Protein AF-A0A963LVW3-F1 (afdb_monomer)

Sequence (269 aa):
APSLQLIPFRDTPTRRESLTSYYQRLGEIDDQVGYPWATQVFAGFTLREIKRHLDDMLASGEPVPAWQYVGDDVVELAIDVPRMQRGTQELFRALTAHGIEVYIVSAASEEIVRMLVSDPQYGYHVKPQNVIGVTVLLRDRAAGTVTTARKLIAEHRYDPALLLDDELTTALWAPLTWYEGKQAAIHTYIHPWKKPILVAGDTPLSDGPMFLRGPDPDRGGLRLFIARKDSYRDHIQALQDEHAGHQSALAHPVTANRNWIIVTPDEIR

Radius of gyration: 19.7 Å; Cα contacts (8 Å, |Δi|>4): 428; chains: 1; bounding box: 51×49×48 Å

pLDDT: mean 96.63, std 3.91, range [53.5, 98.94]

Secondary structure (DSSP, 8-state):
-GGG-SS----BTTBPPPHHHHHHHHHHH-HHHHHHHHHHTTTT-BHHHHHHHHHHHHHH-PPEEEEEEETTEEEEEEEPPP---HHHHHHHHHHHHTTPPP-EEEEEEHHHHHHHHTSGGGS----GGGEEEEEEEEE-TTT--EE-HHHHHHTT---GGGGTTPEEEEEEESS-SSTHHHHHHIIIII-SSPPPSEEEES-HHHHHHHHHHSS-GGGT-EEEEE-SSHHHHHHHHHHHHHHHHHHHHTT----TTSSEEEE-GGGG-

Solvent-accessible surface area (backbone atoms only — not comparable to full-atom values): 14783 Å² total; per-residue (Å²): 113,79,88,76,59,86,64,86,76,78,56,53,102,90,44,74,62,42,73,65,22,52,44,52,59,33,37,73,75,34,59,88,53,20,47,60,45,74,41,33,72,53,38,79,38,27,46,49,58,50,48,50,54,52,51,54,46,56,69,64,62,56,56,46,79,47,47,31,68,59,90,90,45,80,44,77,47,67,47,75,49,86,74,84,42,50,43,57,29,51,48,46,50,53,38,47,76,70,73,39,86,69,71,44,77,32,58,48,32,21,64,65,52,28,63,46,39,38,31,67,91,66,57,42,62,37,54,62,86,38,40,43,24,32,38,41,37,28,30,38,79,88,79,69,45,74,49,41,69,72,56,28,51,78,67,77,65,64,54,76,79,80,46,32,77,21,22,35,35,72,50,76,43,85,56,53,20,41,23,63,22,32,39,47,38,43,37,75,75,73,34,80,81,66,59,46,60,62,38,74,44,57,47,46,71,46,37,36,43,30,55,64,66,37,32,44,52,94,78,68,13,32,31,40,38,40,36,83,41,68,72,45,45,52,47,41,48,50,52,18,53,53,47,25,49,52,23,52,77,69,73,42,84,71,49,48,75,49,54,71,45,80,44,41,64,78,82,31,80

Foldseek 3Di:
DVVLCPDDWPDDPVDGADPVQVLVVLVVVPCVRNLLSLAQVQFPDFLQRLLVVLVVLVVVQFFCWDWHDDPNDIDIDTHGRDDQFQLQLVVLVVCVVVVHADAAQESHEQSNVLSQQCDVVSRNNHPSLRRHYWWAWWADPVVRDTDTQPRCVVVVNDDPVVRRGTGGHSHTDDDNRWALRVVVCCCVRPHVPDARLEDEDEACRRRVNCLQPRHDVVVNRAYEYAHQDVVSVVSNVVSLVVVLVVCVVVVHPRPSNPRYDYHYSVVRD

Structure (mmCIF, N/CA/C/O backbone):
data_AF-A0A963LVW3-F1
#
_entry.id   AF-A0A963LVW3-F1
#
loop_
_atom_site.group_PDB
_atom_site.id
_atom_site.type_symbol
_atom_site.label_atom_id
_atom_site.label_alt_id
_atom_site.label_comp_id
_atom_site.label_asym_id
_atom_site.label_entity_id
_atom_site.label_seq_id
_atom_site.pdbx_PDB_ins_code
_atom_site.Cartn_x
_atom_site.Cartn_y
_atom_site.Cartn_z
_atom_site.occupancy
_atom_site.B_iso_or_equiv
_atom_site.auth_seq_id
_atom_site.auth_comp_id
_atom_site.auth_asym_id
_atom_site.auth_atom_id
_atom_site.pdbx_PDB_model_num
ATOM 1 N N . ALA A 1 1 ? -6.149 2.422 22.491 1.00 53.50 1 ALA A N 1
ATOM 2 C CA . ALA A 1 1 ? -4.970 2.012 23.287 1.00 53.50 1 ALA A CA 1
ATOM 3 C C . ALA A 1 1 ? -3.945 3.147 23.287 1.00 53.50 1 ALA A C 1
ATOM 5 O O . ALA A 1 1 ? -3.888 3.847 22.280 1.00 53.50 1 ALA A O 1
ATOM 6 N N . PRO A 1 2 ? -3.143 3.338 24.353 1.00 64.94 2 PRO A N 1
ATOM 7 C CA . PRO A 1 2 ? -2.137 4.408 24.432 1.00 64.94 2 PRO A CA 1
ATOM 8 C C . PRO A 1 2 ? -1.162 4.437 23.242 1.00 64.94 2 PRO A C 1
ATOM 10 O O . PRO A 1 2 ? -0.671 5.495 22.881 1.00 64.94 2 PRO A O 1
ATOM 13 N N . SER A 1 3 ? -0.934 3.289 22.592 1.00 80.88 3 SER A N 1
ATOM 14 C CA . SER A 1 3 ? -0.032 3.142 21.445 1.00 80.88 3 SER A CA 1
ATOM 15 C C . SER A 1 3 ? -0.472 3.855 20.161 1.00 80.88 3 SER A C 1
ATOM 17 O O . SER A 1 3 ? 0.369 4.069 19.297 1.00 80.88 3 SER A O 1
ATOM 19 N N . LEU A 1 4 ? -1.752 4.219 20.014 1.00 90.50 4 LEU A N 1
ATOM 20 C CA . LEU A 1 4 ? -2.256 4.928 18.826 1.00 90.50 4 LEU A CA 1
ATOM 21 C C . LEU A 1 4 ? -2.258 6.453 18.986 1.00 90.50 4 LEU A C 1
ATOM 23 O O . LEU A 1 4 ? -2.451 7.163 18.002 1.00 90.50 4 LEU A O 1
ATOM 27 N N . GLN A 1 5 ? -2.052 6.962 20.202 1.00 94.88 5 GLN A N 1
ATOM 28 C CA . GLN A 1 5 ? -1.983 8.394 20.471 1.00 94.88 5 GLN A CA 1
ATOM 29 C C . GLN A 1 5 ? -0.515 8.848 20.436 1.00 94.88 5 GLN A C 1
ATOM 31 O O . GLN A 1 5 ? 0.149 8.908 21.468 1.00 94.88 5 GLN A O 1
ATOM 36 N N . LEU A 1 6 ? -0.003 9.139 19.239 1.00 95.31 6 LEU A N 1
ATOM 37 C CA . LEU A 1 6 ? 1.386 9.572 19.019 1.00 95.31 6 LEU A CA 1
ATOM 38 C C . LEU A 1 6 ? 1.613 11.051 19.378 1.00 95.31 6 LEU A C 1
ATOM 40 O O . LEU A 1 6 ? 2.675 11.424 19.866 1.00 95.31 6 LEU A O 1
ATOM 44 N N . ILE A 1 7 ? 0.592 11.881 19.168 1.00 96.31 7 ILE A N 1
ATOM 45 C CA . ILE A 1 7 ? 0.518 13.293 19.568 1.00 96.31 7 ILE A CA 1
ATOM 46 C C . ILE A 1 7 ? -0.801 13.572 20.315 1.00 96.31 7 ILE A C 1
ATOM 48 O O . ILE A 1 7 ? -1.749 12.788 20.199 1.00 96.31 7 ILE A O 1
ATOM 52 N N . PRO A 1 8 ? -0.923 14.670 21.082 1.00 96.12 8 PRO A N 1
ATOM 53 C CA . PRO A 1 8 ? -2.197 15.042 21.692 1.00 96.12 8 PRO A CA 1
ATOM 54 C C . PRO A 1 8 ? -3.303 15.248 20.646 1.00 96.12 8 PRO A C 1
ATOM 56 O O . PRO A 1 8 ? -3.071 15.870 19.605 1.00 96.12 8 PRO A O 1
ATOM 59 N N . PHE A 1 9 ? -4.507 14.753 20.940 1.00 96.31 9 PHE A N 1
ATOM 60 C CA . PHE A 1 9 ? -5.702 15.110 20.176 1.00 96.31 9 PHE A CA 1
ATOM 61 C C . PHE A 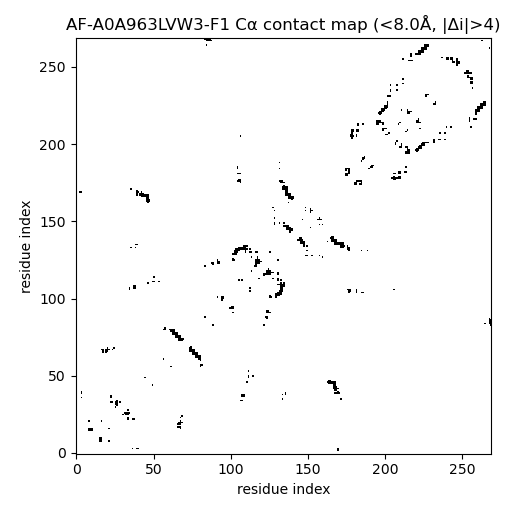1 9 ? -6.023 16.593 20.378 1.00 96.31 9 PHE A C 1
ATOM 63 O O . PHE A 1 9 ? -5.890 17.121 21.486 1.00 96.31 9 PHE A O 1
ATOM 70 N N . ARG A 1 10 ? -6.487 17.259 19.322 1.00 95.88 10 ARG A N 1
ATOM 71 C CA . ARG A 1 10 ? -7.030 18.625 19.365 1.00 95.88 10 ARG A CA 1
ATOM 72 C C . ARG A 1 10 ? -8.497 18.624 19.797 1.00 95.88 10 ARG A C 1
ATOM 74 O O . ARG A 1 10 ? -9.362 19.189 19.136 1.00 95.88 10 ARG A O 1
ATOM 81 N N . ASP A 1 11 ? -8.777 17.966 20.913 1.00 95.62 11 ASP A N 1
ATOM 82 C CA . ASP A 1 11 ? -10.111 17.967 21.501 1.00 95.62 11 ASP A CA 1
ATOM 83 C C . ASP A 1 11 ? -10.446 19.343 22.093 1.00 95.62 11 ASP A C 1
ATOM 85 O O . ASP A 1 11 ? -9.607 20.008 22.701 1.00 95.62 11 ASP A O 1
ATOM 89 N N . THR A 1 12 ? -11.708 19.742 21.978 1.00 92.88 12 THR A N 1
ATOM 90 C CA . THR A 1 12 ? -12.289 20.907 22.652 1.00 92.88 12 THR A CA 1
ATOM 91 C C . THR A 1 12 ? -13.416 20.453 23.589 1.00 92.88 12 THR A C 1
ATOM 93 O O . THR A 1 12 ? -13.886 19.316 23.486 1.00 92.88 12 THR A O 1
ATOM 96 N N . PRO A 1 13 ? -13.928 21.320 24.487 1.00 95.25 13 PRO A N 1
ATOM 97 C CA . PRO A 1 13 ? -15.065 20.968 25.342 1.00 95.25 13 PRO A CA 1
ATOM 98 C C . PRO A 1 13 ? -16.324 20.533 24.576 1.00 95.25 13 PRO A C 1
ATOM 100 O O . PRO A 1 13 ? -17.174 19.848 25.138 1.00 95.25 13 PRO A O 1
ATOM 103 N N . THR A 1 14 ? -16.459 20.931 23.307 1.00 93.25 14 THR A N 1
ATOM 104 C CA . THR A 1 14 ? -17.641 20.667 22.475 1.00 93.25 14 THR A CA 1
ATOM 105 C C . THR A 1 14 ? -17.375 19.704 21.320 1.00 93.25 14 THR A C 1
ATOM 107 O O . THR A 1 14 ? -18.313 19.349 20.606 1.00 93.25 14 THR A O 1
ATOM 110 N N . ARG A 1 15 ? -16.124 19.270 21.105 1.00 91.75 15 ARG A N 1
ATOM 111 C CA . ARG A 1 15 ? -15.758 18.431 19.960 1.00 91.75 15 ARG A CA 1
ATOM 112 C C . ARG A 1 15 ? -14.556 17.546 20.255 1.00 91.75 15 ARG A C 1
ATOM 114 O O . ARG A 1 15 ? -13.539 18.014 20.748 1.00 91.75 15 ARG A O 1
ATOM 121 N N . ARG A 1 16 ? -14.656 16.276 19.874 1.00 95.25 16 ARG A N 1
ATOM 122 C CA . ARG A 1 16 ? -13.532 15.332 19.879 1.00 95.25 16 ARG A CA 1
ATOM 123 C C . ARG A 1 16 ? -12.940 15.265 18.483 1.00 95.25 16 ARG A C 1
ATOM 125 O O . ARG A 1 16 ? -13.712 15.183 17.533 1.00 95.25 16 ARG A O 1
ATOM 132 N N . GLU A 1 17 ? -11.622 15.324 18.359 1.00 96.12 17 GLU A N 1
ATOM 133 C CA . GLU A 1 17 ? -10.935 15.246 17.074 1.00 96.12 17 GLU A CA 1
ATOM 134 C C . GLU A 1 17 ? -11.271 13.938 16.341 1.00 96.12 17 GLU A C 1
ATOM 136 O O . GLU A 1 17 ? -11.274 12.858 16.934 1.00 96.12 17 GLU A O 1
ATOM 141 N N . SER A 1 18 ? -11.577 14.029 15.041 1.00 94.62 18 SER A N 1
ATOM 142 C CA . SER A 1 18 ? -11.827 12.841 14.222 1.00 94.62 18 SER A CA 1
ATOM 143 C C . SER A 1 18 ? -10.523 12.077 13.964 1.00 94.62 18 SER A C 1
ATOM 145 O O . SER A 1 18 ? -9.448 12.662 13.835 1.00 94.62 18 SER A O 1
ATOM 147 N N . LEU A 1 19 ? -10.609 10.754 13.813 1.00 95.75 19 LEU A N 1
ATOM 148 C CA . LEU A 1 19 ? -9.444 9.937 13.457 1.00 95.75 19 LEU A CA 1
ATOM 149 C C . LEU A 1 19 ? -8.892 10.283 12.063 1.00 95.75 19 LEU A C 1
ATOM 151 O O . LEU A 1 19 ? -7.690 10.175 11.843 1.00 95.75 19 LEU A O 1
ATOM 155 N N . THR A 1 20 ? -9.741 10.765 11.152 1.00 95.38 20 THR A N 1
ATOM 156 C CA . THR A 1 20 ? -9.320 11.316 9.858 1.00 95.38 20 THR A CA 1
ATOM 157 C C . THR A 1 20 ? -8.475 12.576 10.037 1.00 95.38 20 THR A C 1
ATOM 159 O O . THR A 1 20 ? -7.391 12.653 9.473 1.00 95.38 20 THR A O 1
ATOM 162 N N . SER A 1 21 ? -8.933 13.535 10.849 1.00 96.75 21 SER A N 1
ATOM 163 C CA . SER A 1 21 ? -8.171 14.745 11.193 1.00 96.75 21 SER A CA 1
ATOM 164 C C . SER A 1 21 ? -6.824 14.391 11.810 1.00 96.75 21 SER A C 1
ATOM 166 O O . SER A 1 21 ? -5.783 14.922 11.425 1.00 96.75 21 SER A O 1
ATOM 168 N N . TYR A 1 22 ? -6.850 13.446 12.749 1.00 97.44 22 TYR A N 1
ATOM 169 C CA . TYR A 1 22 ? -5.660 13.001 13.445 1.00 97.44 22 TYR A CA 1
ATOM 170 C C . TYR A 1 22 ? -4.642 12.378 12.484 1.00 97.44 22 TYR A C 1
ATOM 172 O O . TYR A 1 22 ? -3.477 12.762 12.509 1.00 97.44 22 TYR A O 1
ATOM 180 N N . TYR A 1 23 ? -5.081 11.492 11.581 1.00 96.62 23 TYR A N 1
ATOM 181 C CA . TYR A 1 23 ? -4.237 10.922 10.524 1.00 96.62 23 TYR A CA 1
ATOM 182 C C . TYR A 1 23 ? -3.570 11.999 9.660 1.00 96.62 23 TYR A C 1
ATOM 184 O O . TYR A 1 23 ? -2.375 11.911 9.391 1.00 96.62 23 TYR A O 1
ATOM 192 N N . GLN A 1 24 ? -4.315 13.033 9.267 1.00 96.00 24 GLN A N 1
ATOM 193 C CA . GLN A 1 24 ? -3.791 14.105 8.415 1.00 96.00 24 GLN A CA 1
ATOM 194 C C . GLN A 1 24 ? -2.705 14.905 9.141 1.00 96.00 24 GLN A C 1
ATOM 196 O O . GLN A 1 24 ? -1.619 15.095 8.603 1.00 96.00 24 GLN A O 1
ATOM 201 N N . ARG A 1 25 ? -2.925 15.237 10.419 1.00 96.81 25 ARG A N 1
ATOM 202 C CA . ARG A 1 25 ? -1.912 15.860 11.290 1.00 96.81 25 ARG A CA 1
ATOM 203 C C . ARG A 1 25 ? -0.679 14.987 11.520 1.00 96.81 25 ARG A C 1
ATOM 205 O O . ARG A 1 25 ? 0.412 15.516 11.695 1.00 96.81 25 ARG A O 1
ATOM 212 N N . LEU A 1 26 ? -0.825 13.662 11.541 1.00 97.25 26 LEU A N 1
ATOM 213 C CA . LEU A 1 26 ? 0.331 12.762 11.572 1.00 97.25 26 LEU A CA 1
ATOM 214 C C . LEU A 1 26 ? 1.101 12.794 10.245 1.00 97.25 26 LEU A C 1
ATOM 216 O O . LEU A 1 26 ? 2.328 12.799 10.271 1.00 97.25 26 LEU A O 1
ATOM 220 N N . GLY A 1 27 ? 0.402 12.862 9.109 1.00 95.38 27 GLY A N 1
ATOM 221 C CA . GLY A 1 27 ? 1.014 13.021 7.785 1.00 95.38 27 GLY A CA 1
ATOM 222 C C . GLY A 1 27 ? 1.743 14.357 7.601 1.00 95.38 27 GLY A C 1
ATOM 223 O O . GLY A 1 27 ? 2.768 14.402 6.930 1.00 95.38 27 GLY A O 1
ATOM 224 N N . GLU A 1 28 ? 1.279 15.429 8.252 1.00 95.12 28 GLU A N 1
ATOM 225 C CA . GLU A 1 28 ? 1.987 16.721 8.304 1.00 95.12 28 GLU A CA 1
ATOM 226 C C . GLU A 1 28 ? 3.330 16.640 9.046 1.00 95.12 28 GLU A C 1
ATOM 228 O O . GLU A 1 28 ? 4.218 17.451 8.784 1.00 95.12 28 GLU A O 1
ATOM 233 N N . ILE A 1 29 ? 3.488 15.686 9.974 1.00 96.62 29 ILE A N 1
ATOM 234 C CA . ILE A 1 29 ? 4.773 15.428 10.636 1.00 96.62 29 ILE A CA 1
ATOM 235 C C . ILE A 1 29 ? 5.705 14.721 9.656 1.00 96.62 29 ILE A C 1
ATOM 237 O O . ILE A 1 29 ? 6.803 15.212 9.403 1.00 96.62 29 ILE A O 1
ATOM 241 N N . ASP A 1 30 ? 5.274 13.562 9.154 1.00 96.56 30 ASP A N 1
ATOM 242 C CA . ASP A 1 30 ? 5.957 12.790 8.116 1.00 96.56 30 ASP A CA 1
ATOM 243 C C . ASP A 1 30 ? 5.044 11.642 7.634 1.00 96.56 30 ASP A C 1
ATOM 245 O O . ASP A 1 30 ? 4.331 11.019 8.433 1.00 96.56 30 ASP A O 1
ATOM 249 N N . ASP A 1 31 ? 5.125 11.273 6.354 1.00 95.06 31 ASP A N 1
ATOM 250 C CA . ASP A 1 31 ? 4.486 10.065 5.812 1.00 95.06 31 ASP A CA 1
ATOM 251 C C . ASP A 1 31 ? 4.886 8.803 6.600 1.00 95.06 31 ASP A C 1
ATOM 253 O O . ASP A 1 31 ? 4.057 7.916 6.814 1.00 95.06 31 ASP A O 1
ATOM 257 N N . GLN A 1 32 ? 6.130 8.733 7.095 1.00 95.69 32 GLN A N 1
ATOM 258 C CA . GLN A 1 32 ? 6.627 7.631 7.928 1.00 95.69 32 GLN A CA 1
ATOM 259 C C . GLN A 1 32 ? 5.892 7.510 9.274 1.00 95.69 32 GLN A C 1
ATOM 261 O O . GLN A 1 32 ? 5.969 6.461 9.915 1.00 95.69 32 GLN A O 1
ATOM 266 N N . VAL A 1 33 ? 5.174 8.552 9.708 1.00 96.00 33 VAL A N 1
ATOM 267 C CA . VAL A 1 33 ? 4.296 8.526 10.888 1.00 96.00 33 VAL A CA 1
ATOM 268 C C . VAL A 1 33 ? 2.859 8.192 10.478 1.00 96.00 33 VAL A C 1
ATOM 270 O O . VAL A 1 33 ? 2.225 7.335 11.098 1.00 96.00 33 VAL A O 1
ATOM 273 N N . GLY A 1 34 ? 2.344 8.829 9.421 1.00 96.44 34 GLY A N 1
ATOM 274 C CA . GLY A 1 34 ? 0.961 8.650 8.966 1.00 96.44 34 GLY A CA 1
ATOM 275 C C . GLY A 1 34 ? 0.665 7.264 8.378 1.00 96.44 34 GLY A C 1
ATOM 276 O O . GLY A 1 34 ? -0.338 6.639 8.731 1.00 96.44 34 GLY A O 1
ATOM 277 N N . TYR A 1 35 ? 1.539 6.748 7.511 1.00 95.69 35 TYR A N 1
ATOM 278 C CA . TYR A 1 35 ? 1.336 5.489 6.781 1.00 95.69 35 TYR A CA 1
ATOM 279 C C . TYR A 1 35 ? 1.169 4.261 7.692 1.00 95.69 35 TYR A C 1
ATOM 281 O O . TYR A 1 35 ? 0.191 3.526 7.512 1.00 95.69 35 TYR A O 1
ATOM 289 N N . PRO A 1 36 ? 2.044 4.008 8.691 1.00 95.69 36 PRO A N 1
ATOM 290 C CA . PRO A 1 36 ? 1.812 2.905 9.623 1.00 95.69 36 PRO A CA 1
ATOM 291 C C . PRO A 1 36 ? 0.511 3.095 10.404 1.00 95.69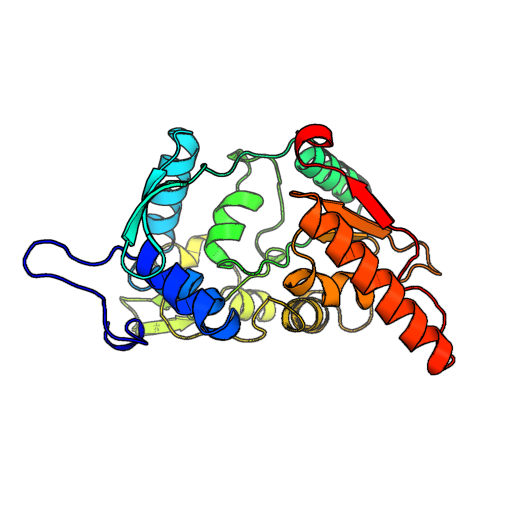 36 PRO A C 1
ATOM 293 O O . PRO A 1 36 ? -0.260 2.142 10.560 1.00 95.69 36 PRO A O 1
ATOM 296 N N . TRP A 1 37 ? 0.232 4.327 10.841 1.00 97.69 37 TRP A N 1
ATOM 297 C CA . TRP A 1 37 ? -0.943 4.633 11.648 1.00 97.69 37 TRP A CA 1
ATOM 298 C C . TRP A 1 37 ? -2.250 4.326 10.908 1.00 97.69 37 TRP A C 1
ATOM 300 O O . TRP A 1 37 ? -3.164 3.750 11.498 1.00 97.69 37 TRP A O 1
ATOM 310 N N . ALA A 1 38 ? -2.310 4.595 9.598 1.00 96.19 38 ALA A N 1
ATOM 311 C CA . ALA A 1 38 ? -3.464 4.288 8.748 1.00 96.19 38 ALA A CA 1
ATOM 312 C C . ALA A 1 38 ? -3.835 2.792 8.714 1.00 96.19 38 ALA A C 1
ATOM 314 O O . ALA A 1 38 ? -4.978 2.451 8.423 1.00 96.19 38 ALA A O 1
ATOM 315 N N . THR A 1 39 ? -2.897 1.893 9.029 1.00 96.56 39 THR A N 1
ATOM 316 C CA . THR A 1 39 ? -3.185 0.460 9.214 1.00 96.56 39 THR A CA 1
ATOM 317 C C . THR A 1 39 ? -3.443 0.119 10.680 1.00 96.56 39 THR A C 1
ATOM 319 O O . THR A 1 39 ? -4.361 -0.638 10.992 1.00 96.56 39 THR A O 1
ATOM 322 N N . GLN A 1 40 ? -2.656 0.683 11.596 1.00 97.69 40 GLN A N 1
ATOM 323 C CA . GLN A 1 40 ? -2.754 0.390 13.028 1.00 97.69 40 GLN A CA 1
ATOM 324 C C . GLN A 1 40 ? -4.062 0.894 13.656 1.00 97.69 40 GLN A C 1
ATOM 326 O O . GLN A 1 40 ? -4.484 0.350 14.674 1.00 97.69 40 GLN A O 1
ATOM 331 N N . VAL A 1 41 ? -4.721 1.896 13.062 1.00 97.31 41 VAL A N 1
ATOM 332 C CA . VAL A 1 41 ? -6.004 2.440 13.539 1.00 97.31 41 VAL A CA 1
ATOM 333 C C . VAL A 1 41 ? -7.113 1.383 13.616 1.00 97.31 41 VAL A C 1
ATOM 335 O O . VAL A 1 41 ? -8.019 1.505 14.435 1.00 97.31 41 VAL A O 1
ATOM 338 N N . PHE A 1 42 ? -7.010 0.310 12.825 1.00 97.62 42 PHE A N 1
ATOM 339 C CA . PHE A 1 42 ? -7.944 -0.820 12.839 1.00 97.62 42 PHE A CA 1
ATOM 340 C C . PHE A 1 42 ? -7.643 -1.857 13.932 1.00 97.62 42 PHE A C 1
ATOM 342 O O . PHE A 1 42 ? -8.315 -2.887 14.007 1.00 97.62 42 PHE A O 1
ATOM 349 N N . ALA A 1 43 ? -6.639 -1.622 14.781 1.00 97.25 43 ALA A N 1
ATOM 350 C CA . ALA A 1 43 ? -6.330 -2.527 15.875 1.00 97.25 43 ALA A CA 1
ATOM 351 C C . ALA A 1 43 ? -7.518 -2.664 16.839 1.00 97.25 43 ALA A C 1
ATOM 353 O O . ALA A 1 43 ? -8.160 -1.673 17.193 1.00 97.25 43 ALA A O 1
ATOM 354 N N . GLY A 1 44 ? -7.794 -3.886 17.289 1.00 96.31 44 GLY A N 1
ATOM 355 C CA . GLY A 1 44 ? -8.988 -4.193 18.082 1.00 96.31 44 GLY A CA 1
ATOM 356 C C . GLY A 1 44 ? -10.136 -4.809 17.280 1.00 96.31 44 GLY A C 1
ATOM 357 O O . GLY A 1 44 ? -11.016 -5.422 17.881 1.00 96.31 44 GLY A O 1
ATOM 358 N N . PHE A 1 45 ? -10.128 -4.704 15.950 1.00 98.25 45 PHE A N 1
ATOM 359 C CA . PHE A 1 45 ? -11.101 -5.387 15.097 1.00 98.25 45 PHE A CA 1
ATOM 360 C C . PHE A 1 45 ? -10.569 -6.735 14.619 1.00 98.25 45 PHE A C 1
ATOM 362 O O . PHE A 1 45 ? -9.383 -6.884 14.310 1.00 98.25 45 PHE A O 1
ATOM 369 N N . THR A 1 46 ? -11.468 -7.708 14.511 1.00 98.62 46 THR A N 1
ATOM 370 C CA . THR A 1 46 ? -11.206 -8.960 13.797 1.00 98.62 46 THR A CA 1
ATOM 371 C C . THR A 1 46 ? -11.237 -8.746 12.287 1.00 98.62 46 THR A C 1
ATOM 373 O O . THR A 1 46 ? -11.909 -7.837 11.786 1.00 98.62 46 THR A O 1
ATOM 376 N N . LEU A 1 47 ? -10.563 -9.613 11.531 1.00 98.69 47 LEU A N 1
ATOM 377 C CA . LEU A 1 47 ? -10.609 -9.551 10.066 1.00 98.69 47 LEU A CA 1
ATOM 378 C C . LEU A 1 47 ? -12.038 -9.704 9.521 1.00 98.69 47 LEU A C 1
ATOM 380 O O . LEU A 1 47 ? -12.402 -9.045 8.546 1.00 98.69 47 LEU A O 1
ATOM 384 N N . ARG A 1 48 ? -12.882 -10.505 10.175 1.00 98.56 48 ARG A N 1
ATOM 385 C CA . ARG A 1 48 ? -14.298 -10.672 9.827 1.00 98.56 48 ARG A CA 1
ATOM 386 C C . ARG A 1 48 ? -15.090 -9.375 9.981 1.00 98.56 48 ARG A C 1
ATOM 388 O O . ARG A 1 48 ? -15.893 -9.047 9.110 1.00 98.56 48 ARG A O 1
ATOM 395 N N . GLU A 1 49 ? -14.880 -8.641 11.072 1.00 98.69 49 GLU A N 1
ATOM 396 C CA . GLU A 1 49 ? -15.540 -7.348 11.293 1.00 98.69 49 GLU A CA 1
ATOM 397 C C . GLU A 1 49 ? -15.101 -6.321 10.251 1.00 98.69 49 GLU A C 1
ATOM 399 O O . GLU A 1 49 ? -15.950 -5.648 9.665 1.00 98.69 49 GLU A O 1
ATOM 404 N N . ILE A 1 50 ? -13.797 -6.255 9.966 1.00 98.50 50 ILE A N 1
ATOM 405 C CA . ILE A 1 50 ? -13.253 -5.370 8.931 1.00 98.50 50 ILE A CA 1
ATOM 406 C C . ILE A 1 50 ? -13.823 -5.707 7.552 1.00 98.50 50 ILE A C 1
ATOM 408 O O . ILE A 1 50 ? -14.235 -4.795 6.838 1.00 98.50 50 ILE A O 1
ATOM 412 N N . LYS A 1 51 ? -13.926 -6.995 7.195 1.00 98.31 51 LYS A N 1
ATOM 413 C CA . LYS A 1 51 ? -14.525 -7.418 5.921 1.00 98.31 51 LYS A CA 1
ATOM 414 C C . LYS A 1 51 ? -15.966 -6.939 5.781 1.00 98.31 51 LYS A C 1
ATOM 416 O O . LYS A 1 51 ? -16.319 -6.404 4.737 1.00 98.31 51 LYS A O 1
ATOM 421 N N . ARG A 1 52 ? -16.779 -7.085 6.832 1.00 98.44 52 ARG A N 1
ATOM 422 C CA . ARG A 1 52 ? -18.164 -6.594 6.826 1.00 98.44 52 ARG A CA 1
ATOM 423 C C . ARG A 1 52 ? -18.213 -5.081 6.607 1.00 98.44 52 ARG A C 1
ATOM 425 O O . ARG A 1 52 ? -18.940 -4.627 5.738 1.00 98.44 52 ARG A O 1
ATOM 432 N N . HIS A 1 53 ? -17.405 -4.313 7.340 1.00 98.06 53 HIS A N 1
ATOM 433 C CA . HIS A 1 53 ? -17.360 -2.856 7.178 1.00 98.06 53 HIS A CA 1
ATOM 434 C C . HIS A 1 53 ? -16.890 -2.420 5.784 1.00 98.06 53 HIS A C 1
ATOM 436 O O . HIS A 1 53 ? -17.424 -1.458 5.236 1.00 98.06 53 HIS A O 1
ATOM 442 N N . LEU A 1 54 ? -15.917 -3.129 5.204 1.00 97.62 54 LEU A N 1
ATOM 443 C CA . LEU A 1 54 ? -15.462 -2.901 3.834 1.00 97.62 54 LEU A CA 1
ATOM 444 C C . LEU A 1 54 ? -16.593 -3.145 2.827 1.00 97.62 54 LEU A C 1
ATOM 446 O O . LEU A 1 54 ? -16.834 -2.291 1.978 1.00 97.62 54 LEU A O 1
ATOM 450 N N . ASP A 1 55 ? -17.283 -4.280 2.934 1.00 97.81 55 ASP A N 1
ATOM 451 C CA . ASP A 1 55 ? -18.368 -4.642 2.019 1.00 97.81 55 ASP A CA 1
ATOM 452 C C . ASP A 1 55 ? -19.551 -3.672 2.136 1.00 97.81 55 ASP A C 1
ATOM 454 O O . ASP A 1 55 ? -20.053 -3.206 1.116 1.00 97.81 55 ASP A O 1
ATOM 458 N N . ASP A 1 56 ? -19.942 -3.295 3.358 1.00 97.06 56 ASP A N 1
ATOM 459 C CA . ASP A 1 56 ? -21.011 -2.318 3.603 1.00 97.06 56 ASP A CA 1
ATOM 460 C C . ASP A 1 56 ? -20.667 -0.945 2.990 1.00 97.06 56 ASP A C 1
ATOM 462 O O . ASP A 1 56 ? -21.514 -0.312 2.355 1.00 97.06 56 ASP A O 1
ATOM 466 N N . MET A 1 57 ? -19.413 -0.495 3.135 1.00 96.62 57 MET A N 1
ATOM 467 C CA . MET A 1 57 ? -18.929 0.762 2.547 1.00 96.62 57 MET A CA 1
ATOM 468 C C . MET A 1 57 ? -18.933 0.710 1.014 1.00 96.62 57 MET A C 1
ATOM 470 O O . MET A 1 57 ? -19.346 1.664 0.361 1.00 96.62 57 MET A O 1
ATOM 474 N N . LEU A 1 58 ? -18.468 -0.391 0.421 1.00 96.25 58 LEU A N 1
ATOM 475 C CA . LEU A 1 58 ? -18.449 -0.545 -1.036 1.00 96.25 58 LEU A CA 1
ATOM 476 C C . LEU A 1 58 ? -19.864 -0.668 -1.615 1.00 96.25 58 LEU A C 1
ATOM 478 O O . LEU A 1 58 ? -20.118 -0.151 -2.702 1.00 96.25 58 LEU A O 1
ATOM 482 N N . ALA A 1 59 ? -20.781 -1.311 -0.888 1.00 95.69 59 ALA A N 1
ATOM 483 C CA . ALA A 1 59 ? -22.174 -1.463 -1.287 1.00 95.69 59 ALA A CA 1
ATOM 484 C C . ALA A 1 59 ? -22.966 -0.151 -1.210 1.00 95.69 59 ALA A C 1
ATOM 486 O O . ALA A 1 59 ? -23.856 0.052 -2.037 1.00 95.69 59 ALA A O 1
ATOM 487 N N . SER A 1 60 ? -22.656 0.742 -0.258 1.00 95.38 60 SER A N 1
ATOM 488 C CA . SER A 1 60 ? -23.299 2.062 -0.217 1.00 95.38 60 SER A CA 1
ATOM 489 C C . SER A 1 60 ? -22.922 2.891 -1.444 1.00 95.38 60 SER A C 1
ATOM 491 O O . SER A 1 60 ? -23.781 3.534 -2.040 1.00 95.38 60 SER A O 1
ATOM 493 N N . GLY A 1 61 ? -21.639 2.871 -1.832 1.00 92.31 61 GLY A N 1
ATOM 494 C CA . GLY A 1 61 ? -21.099 3.676 -2.931 1.00 92.31 61 GLY A CA 1
ATOM 495 C C . GLY A 1 61 ? -21.164 5.192 -2.690 1.00 92.31 61 GLY A C 1
ATOM 496 O O . GLY A 1 61 ? -20.792 5.970 -3.573 1.00 92.31 61 GLY A O 1
ATOM 497 N N . GLU A 1 62 ? -21.627 5.617 -1.514 1.00 94.62 62 GLU A N 1
ATOM 498 C CA . GLU A 1 62 ? -21.796 7.016 -1.139 1.00 94.62 62 GLU A CA 1
ATOM 499 C C . GLU A 1 62 ? -20.512 7.558 -0.502 1.00 94.62 62 GLU A C 1
ATOM 501 O O . GLU A 1 62 ? -19.918 6.872 0.334 1.00 94.62 62 GLU A O 1
ATOM 506 N N . PRO A 1 63 ? -20.075 8.786 -0.841 1.00 96.19 63 PRO A N 1
ATOM 507 C CA . PRO A 1 63 ? -18.946 9.417 -0.170 1.00 96.19 63 PRO A CA 1
ATOM 508 C C . PRO A 1 63 ? -19.136 9.472 1.351 1.00 96.19 63 PRO A C 1
ATOM 510 O O . PRO A 1 63 ? -20.194 9.859 1.848 1.00 96.19 63 PRO A O 1
ATOM 513 N N . VAL A 1 64 ? -18.090 9.127 2.100 1.00 95.25 64 VAL A N 1
ATOM 514 C CA . VAL A 1 64 ? -18.118 9.111 3.565 1.00 95.25 64 VAL A CA 1
ATOM 515 C C . VAL A 1 64 ? -17.875 10.531 4.088 1.00 95.25 64 VAL A C 1
ATOM 517 O O . VAL A 1 64 ? -16.802 11.089 3.830 1.00 95.25 64 VAL A O 1
ATOM 520 N N . PRO A 1 65 ? -18.823 11.139 4.826 1.00 95.62 65 PRO A N 1
ATOM 521 C CA . PRO A 1 65 ? -18.619 12.461 5.402 1.00 95.62 65 PRO A CA 1
ATOM 522 C C . PRO A 1 65 ? -17.535 12.412 6.482 1.00 95.62 65 PRO A C 1
ATOM 524 O O . PRO A 1 65 ? -17.540 11.551 7.365 1.00 95.62 65 PRO A O 1
ATOM 527 N N . ALA A 1 66 ? -16.612 13.363 6.427 1.00 95.38 66 ALA A N 1
ATOM 528 C CA . ALA A 1 66 ? -15.532 13.525 7.384 1.00 95.38 66 ALA A CA 1
ATOM 529 C C . ALA A 1 66 ? -15.238 15.014 7.614 1.00 95.38 66 ALA A C 1
ATOM 531 O O . ALA A 1 66 ? -15.782 15.903 6.961 1.00 95.38 66 ALA A O 1
ATOM 532 N N . TRP A 1 67 ? -14.361 15.295 8.568 1.00 95.25 67 TRP A N 1
ATOM 533 C CA . TRP A 1 67 ? -13.854 16.639 8.819 1.00 95.25 67 TRP A CA 1
ATOM 534 C C . TRP A 1 67 ? -12.423 16.561 9.348 1.00 95.25 67 TRP A C 1
ATOM 536 O O . TRP A 1 67 ? -12.042 15.560 9.969 1.00 95.25 67 TRP A O 1
ATOM 546 N N . GLN A 1 68 ? -11.644 17.612 9.108 1.00 95.88 68 GLN A N 1
ATOM 547 C CA . GLN A 1 68 ? -10.254 17.730 9.550 1.00 95.88 68 GLN A CA 1
ATOM 548 C C . GLN A 1 68 ? -9.900 19.154 9.977 1.00 95.88 68 GLN A C 1
ATOM 550 O O . GLN A 1 68 ? -10.589 20.104 9.600 1.00 95.88 68 GLN A O 1
ATOM 555 N N . TYR A 1 69 ? -8.818 19.296 10.741 1.00 94.94 69 TYR A N 1
ATOM 556 C CA . TYR A 1 69 ? -8.170 2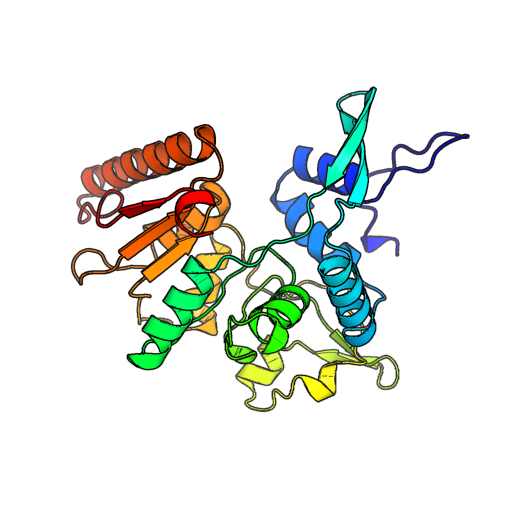0.589 10.947 1.00 94.94 69 TYR A CA 1
ATOM 557 C C . TYR A 1 69 ? -7.267 20.941 9.758 1.00 94.94 69 TYR A C 1
ATOM 559 O O . TYR A 1 69 ? -6.485 20.105 9.318 1.00 94.94 69 TYR A O 1
ATOM 567 N N . VAL A 1 70 ? -7.345 22.184 9.279 1.00 91.88 70 VAL A N 1
ATOM 568 C CA . VAL A 1 70 ? -6.380 22.792 8.350 1.00 91.88 70 VAL A CA 1
ATOM 569 C C . VAL A 1 70 ? -5.880 24.074 9.005 1.00 91.88 70 VAL A C 1
ATOM 571 O O . VAL A 1 70 ? -6.617 25.051 9.117 1.00 91.88 70 VAL A O 1
ATOM 574 N N . GLY A 1 71 ? -4.648 24.056 9.517 1.00 88.94 71 GLY A N 1
ATOM 575 C CA . GLY A 1 71 ? -4.218 25.086 10.466 1.00 88.94 71 GLY A CA 1
ATOM 576 C C . GLY A 1 71 ? -5.077 25.021 11.733 1.00 88.94 71 GLY A C 1
ATOM 577 O O . G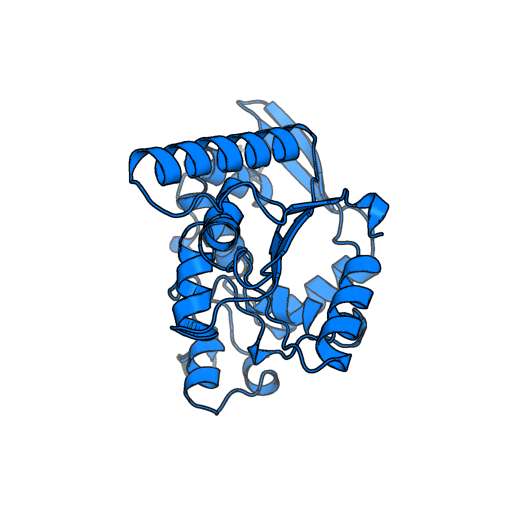LY A 1 71 ? -5.087 23.988 12.404 1.00 88.94 71 GLY A O 1
ATOM 578 N N . ASP A 1 72 ? -5.802 26.096 12.043 1.00 89.19 72 ASP A N 1
ATOM 579 C CA . ASP A 1 72 ? -6.746 26.160 13.171 1.00 89.19 72 ASP A CA 1
ATOM 580 C C . ASP A 1 72 ? -8.218 26.024 12.738 1.00 89.19 72 ASP A C 1
ATOM 582 O O . ASP A 1 72 ? -9.107 25.876 13.582 1.00 89.19 72 ASP A O 1
ATOM 586 N N . ASP A 1 73 ? -8.480 26.018 11.429 1.00 93.81 73 ASP A N 1
ATOM 587 C CA . ASP A 1 73 ? -9.826 25.939 10.874 1.00 93.81 73 ASP A CA 1
ATOM 588 C C . ASP A 1 73 ? -10.309 24.494 10.769 1.00 93.81 73 ASP A C 1
ATOM 590 O O . ASP A 1 73 ? -9.538 23.561 10.539 1.00 93.81 73 ASP A O 1
ATOM 594 N N . VAL A 1 74 ? -11.620 24.307 10.905 1.00 95.25 74 VAL A N 1
ATOM 595 C CA . VAL A 1 74 ? -12.277 23.017 10.683 1.00 95.25 74 VAL A CA 1
ATOM 596 C C . VAL A 1 74 ? -12.844 23.012 9.276 1.00 95.25 74 VAL A C 1
ATOM 598 O O . VAL A 1 74 ? -13.689 23.841 8.942 1.00 95.25 74 VAL A O 1
ATOM 601 N N . VAL A 1 75 ? -12.432 22.026 8.489 1.00 96.25 75 VAL A N 1
ATOM 602 C CA . VAL A 1 75 ? -12.891 21.831 7.117 1.00 96.25 75 VAL A CA 1
ATOM 603 C C . VAL A 1 75 ? -13.644 20.509 7.019 1.00 96.25 75 VAL A C 1
ATOM 605 O O . VAL A 1 75 ? -13.114 19.453 7.372 1.00 96.25 75 VAL A O 1
ATOM 608 N N . GLU A 1 76 ? -14.887 20.567 6.545 1.00 96.69 76 GLU A N 1
ATOM 609 C CA . GLU A 1 76 ? -15.671 19.386 6.174 1.00 96.69 76 GLU A CA 1
ATOM 610 C C . GLU A 1 76 ? -15.225 18.862 4.805 1.00 96.69 76 GLU A C 1
ATOM 612 O O . GLU A 1 76 ? -14.854 19.627 3.913 1.00 96.69 76 GLU A O 1
ATOM 617 N N . LEU A 1 77 ? -15.255 17.545 4.637 1.00 95.38 77 LEU A N 1
ATOM 618 C CA . LEU A 1 77 ? -14.910 16.870 3.393 1.00 95.38 77 LEU A CA 1
ATOM 619 C C . LEU A 1 77 ? -15.757 15.610 3.218 1.00 95.38 77 LEU A C 1
ATOM 621 O O . LEU A 1 77 ? -16.283 15.052 4.179 1.00 95.38 77 LEU A O 1
ATOM 625 N N . ALA A 1 78 ? -15.846 15.140 1.981 1.00 95.38 78 ALA A N 1
ATOM 626 C CA . ALA A 1 78 ? -16.424 13.848 1.654 1.00 95.38 78 ALA A CA 1
ATOM 627 C C . ALA A 1 78 ? -15.333 12.966 1.043 1.00 95.38 78 ALA A C 1
ATOM 629 O O . ALA A 1 78 ? -14.647 13.380 0.107 1.00 95.38 78 ALA A O 1
ATOM 630 N N . ILE A 1 79 ? -15.134 11.777 1.608 1.00 94.81 79 ILE A N 1
ATOM 631 C CA . ILE A 1 79 ? -14.134 10.815 1.143 1.00 94.81 79 ILE A CA 1
ATOM 632 C C . ILE A 1 79 ? -14.821 9.848 0.189 1.00 94.81 79 ILE A C 1
ATOM 634 O O . ILE A 1 79 ? -15.716 9.107 0.590 1.00 94.81 79 ILE A O 1
ATOM 638 N N . ASP A 1 80 ? -14.394 9.845 -1.070 1.00 94.56 80 ASP A N 1
ATOM 639 C CA . ASP A 1 80 ? -14.932 8.925 -2.065 1.00 94.56 80 ASP A CA 1
ATOM 640 C C . ASP A 1 80 ? -14.640 7.465 -1.700 1.00 94.56 80 ASP A C 1
ATOM 642 O O . ASP A 1 80 ? -13.511 7.087 -1.374 1.00 94.56 80 ASP A O 1
ATOM 646 N N . VAL A 1 81 ? -15.669 6.629 -1.818 1.00 94.56 81 VAL A N 1
ATOM 647 C CA . VAL A 1 81 ? -15.543 5.174 -1.706 1.00 94.56 81 VAL A CA 1
ATOM 648 C C . VAL A 1 81 ? -14.757 4.631 -2.911 1.00 94.56 81 VAL A C 1
ATOM 650 O O . VAL A 1 81 ? -14.955 5.112 -4.035 1.00 94.56 81 VAL A O 1
ATOM 653 N N . PRO A 1 82 ? -13.876 3.624 -2.725 1.00 93.31 82 PRO A N 1
ATOM 654 C CA . PRO A 1 82 ? -13.128 3.027 -3.823 1.00 93.31 82 PRO A CA 1
ATOM 655 C C . PRO A 1 82 ? -14.039 2.529 -4.945 1.00 93.31 82 PRO A C 1
ATOM 657 O O . PRO A 1 82 ? -15.004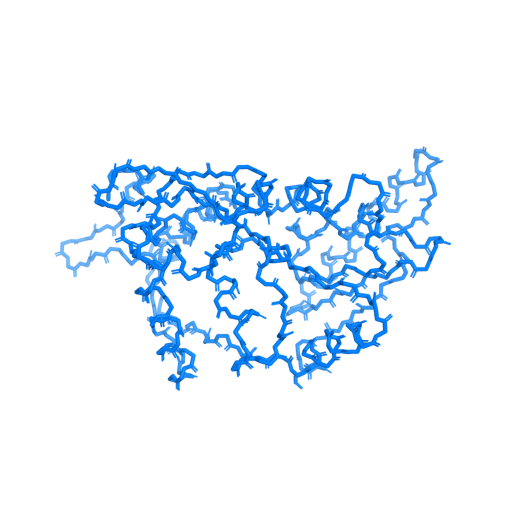 1.802 -4.716 1.00 93.31 82 PRO A O 1
ATOM 660 N N . ARG A 1 83 ? -13.685 2.875 -6.184 1.00 91.44 83 ARG A N 1
ATOM 661 C CA . ARG A 1 83 ? -14.361 2.381 -7.385 1.00 91.44 83 ARG A CA 1
ATOM 662 C C . ARG A 1 83 ? -13.464 1.389 -8.097 1.00 91.44 83 ARG A C 1
ATOM 664 O O . ARG A 1 83 ? -12.279 1.654 -8.296 1.00 91.44 83 ARG A O 1
ATOM 671 N N . MET A 1 84 ? -14.036 0.258 -8.489 1.00 93.81 84 MET A N 1
ATOM 672 C CA . MET A 1 84 ? -13.293 -0.754 -9.230 1.00 93.81 84 MET A CA 1
ATOM 673 C C . MET A 1 84 ? -12.962 -0.232 -10.627 1.00 93.81 84 MET A C 1
ATOM 675 O O . MET A 1 84 ? -13.824 0.344 -11.285 1.00 93.81 84 MET A O 1
ATOM 679 N N . GLN A 1 85 ? -11.713 -0.414 -11.054 1.00 93.56 85 GLN A N 1
ATOM 680 C CA . GLN A 1 85 ? -11.237 0.031 -12.362 1.00 93.56 85 GLN A CA 1
ATOM 681 C C . GLN A 1 85 ? -11.277 -1.133 -13.340 1.00 93.56 85 GLN A C 1
ATOM 683 O O . GLN A 1 85 ? -10.527 -2.108 -13.187 1.00 93.56 85 GLN A O 1
ATOM 688 N N . ARG A 1 86 ? -12.126 -1.028 -14.362 1.00 95.56 86 ARG A N 1
ATOM 689 C CA . ARG A 1 86 ? -12.311 -2.093 -15.346 1.00 95.56 86 ARG A CA 1
ATOM 690 C C . ARG A 1 86 ? -11.027 -2.381 -16.117 1.00 95.56 86 ARG A C 1
ATOM 692 O O . ARG A 1 86 ? -10.694 -3.549 -16.309 1.00 95.56 86 ARG A O 1
ATOM 699 N N . GLY A 1 87 ? -10.274 -1.347 -16.495 1.00 96.75 87 GLY A N 1
ATOM 700 C CA . GLY A 1 87 ? -8.997 -1.510 -17.193 1.00 96.75 87 GLY A CA 1
ATOM 701 C C . GLY A 1 87 ? -7.988 -2.329 -16.380 1.00 96.75 87 GLY A C 1
ATOM 702 O O . GLY A 1 87 ? -7.323 -3.211 -16.920 1.00 96.75 87 GLY A O 1
ATOM 703 N N . THR A 1 88 ? -7.938 -2.123 -15.061 1.00 97.00 88 THR A N 1
ATOM 704 C CA . THR A 1 88 ? -7.068 -2.895 -14.157 1.00 97.00 88 THR A CA 1
ATOM 705 C C . THR A 1 88 ? -7.532 -4.349 -14.024 1.00 97.00 88 THR A C 1
ATOM 707 O O . THR A 1 88 ? -6.711 -5.265 -14.086 1.00 97.00 88 THR A O 1
ATOM 710 N N . GLN A 1 89 ? -8.843 -4.592 -13.911 1.00 97.94 89 GLN A N 1
ATOM 711 C CA . GLN A 1 89 ? -9.406 -5.952 -13.901 1.00 97.94 89 GLN A CA 1
ATOM 712 C C . GLN A 1 89 ? -9.113 -6.704 -15.212 1.00 97.94 89 GLN A C 1
ATOM 714 O O . GLN A 1 89 ? -8.727 -7.876 -15.206 1.00 97.94 89 GLN A O 1
ATOM 719 N N . GLU A 1 90 ? -9.277 -6.035 -16.357 1.00 98.12 90 GLU A N 1
ATOM 720 C CA . GLU A 1 90 ? -8.970 -6.585 -17.680 1.00 98.12 90 GLU A CA 1
ATOM 721 C C . GLU A 1 90 ? -7.479 -6.885 -17.839 1.00 98.12 90 GLU A C 1
ATOM 723 O O . GLU A 1 90 ? -7.135 -7.976 -18.300 1.00 98.12 90 GLU A O 1
ATOM 728 N N . LEU A 1 91 ? -6.605 -5.989 -17.371 1.00 98.19 91 LEU A N 1
ATOM 729 C CA . LEU A 1 91 ? -5.162 -6.210 -17.347 1.00 98.19 91 LEU A CA 1
ATOM 730 C C . LEU A 1 91 ? -4.792 -7.442 -16.510 1.00 98.19 91 LEU A C 1
ATOM 732 O O . LEU A 1 91 ? -4.075 -8.311 -17.001 1.00 98.19 91 LEU A O 1
ATOM 736 N N . PHE A 1 92 ? -5.294 -7.569 -15.278 1.00 98.44 92 PHE A N 1
ATOM 737 C CA . PHE A 1 92 ? -4.965 -8.712 -14.409 1.00 98.44 92 PHE A CA 1
ATOM 738 C C . PHE A 1 92 ? -5.407 -10.042 -15.016 1.00 98.44 92 PHE A C 1
ATOM 740 O O . PHE A 1 92 ? -4.651 -11.020 -15.010 1.00 98.44 92 PHE A O 1
ATOM 747 N N . ARG A 1 93 ? -6.610 -10.066 -15.597 1.00 98.19 93 ARG A N 1
ATOM 748 C CA . ARG A 1 93 ? -7.131 -11.228 -16.320 1.00 98.19 93 ARG A CA 1
ATOM 749 C C . ARG A 1 93 ? -6.279 -11.561 -17.542 1.00 98.19 93 ARG A C 1
ATOM 751 O O . ARG A 1 93 ? -5.958 -12.731 -17.737 1.00 98.19 93 ARG A O 1
ATOM 758 N N . ALA A 1 94 ? -5.888 -10.564 -18.336 1.00 98.38 94 ALA A N 1
ATOM 759 C CA . ALA A 1 94 ? -5.047 -10.765 -19.511 1.00 98.38 94 ALA A CA 1
ATOM 760 C C . ALA A 1 94 ? -3.661 -11.310 -19.134 1.00 98.38 94 ALA A C 1
ATOM 762 O O . ALA A 1 94 ? -3.216 -12.287 -19.734 1.00 98.38 94 ALA A O 1
ATOM 763 N N . LEU A 1 95 ? -3.012 -10.738 -18.114 1.00 98.44 95 LEU A N 1
ATOM 764 C CA . LEU A 1 95 ? -1.720 -11.211 -17.603 1.00 98.44 95 LEU A CA 1
ATOM 765 C C . LEU A 1 95 ? -1.820 -12.665 -17.125 1.00 98.44 95 LEU A C 1
ATOM 767 O O . LEU A 1 95 ? -1.067 -13.525 -17.585 1.00 98.44 95 LEU A O 1
ATOM 771 N N . THR A 1 96 ? -2.811 -12.961 -16.283 1.00 97.75 96 THR A N 1
ATOM 772 C CA . THR A 1 96 ? -3.011 -14.308 -15.729 1.00 97.75 96 THR A CA 1
ATOM 773 C C . THR A 1 96 ? -3.310 -15.336 -16.825 1.00 97.75 96 THR A C 1
ATOM 775 O O . THR A 1 96 ? -2.755 -16.434 -16.799 1.00 97.75 96 THR A O 1
ATOM 778 N N . ALA A 1 97 ? -4.126 -14.982 -17.827 1.00 98.12 97 ALA A N 1
ATOM 779 C CA . ALA A 1 97 ? -4.430 -15.848 -18.971 1.00 98.12 97 ALA A CA 1
ATOM 780 C C . ALA A 1 97 ? -3.191 -16.191 -19.819 1.00 98.12 97 ALA A C 1
ATOM 782 O O . ALA A 1 97 ? -3.162 -17.236 -20.465 1.00 98.12 97 ALA A O 1
ATOM 783 N N . HIS A 1 98 ? -2.157 -15.346 -19.780 1.00 98.38 98 HIS A N 1
ATOM 784 C CA . HIS A 1 98 ? -0.870 -15.574 -20.441 1.00 98.38 98 HIS A CA 1
ATOM 785 C C . HIS A 1 98 ? 0.197 -16.150 -19.495 1.00 98.38 98 HIS A C 1
ATOM 787 O O . HIS A 1 98 ? 1.385 -16.127 -19.812 1.00 98.38 98 HIS A O 1
ATOM 793 N N . GLY A 1 99 ? -0.202 -16.674 -18.331 1.00 97.94 99 GLY A N 1
ATOM 794 C CA . GLY A 1 99 ? 0.717 -17.292 -17.372 1.00 97.94 99 GLY A CA 1
ATOM 795 C C . GLY A 1 99 ? 1.634 -16.299 -16.652 1.00 97.94 99 GLY A C 1
ATOM 796 O O . GLY A 1 99 ? 2.634 -16.713 -16.067 1.00 97.94 99 GLY A O 1
ATOM 797 N N . ILE A 1 100 ? 1.313 -15.002 -16.682 1.00 98.25 100 ILE A N 1
ATOM 798 C CA . ILE A 1 100 ? 2.033 -13.969 -15.937 1.00 98.25 100 ILE A CA 1
ATOM 799 C C . ILE A 1 100 ? 1.364 -13.819 -14.574 1.00 98.25 100 ILE A C 1
ATOM 801 O O . ILE A 1 100 ? 0.187 -13.474 -14.470 1.00 98.25 100 ILE A O 1
ATOM 805 N N . GLU A 1 101 ? 2.123 -14.086 -13.516 1.00 98.31 101 GLU A N 1
ATOM 806 C CA . GLU A 1 101 ? 1.613 -13.998 -12.154 1.00 98.31 101 GLU A CA 1
ATOM 807 C C . GLU A 1 101 ? 1.474 -12.542 -11.690 1.00 98.31 101 GLU A C 1
ATOM 809 O O . GLU A 1 101 ? 2.388 -11.732 -11.845 1.00 98.31 101 GLU A O 1
ATOM 814 N N . VAL A 1 102 ? 0.317 -12.222 -11.105 1.00 98.62 102 VAL A N 1
ATOM 815 C CA . VAL A 1 102 ? -0.008 -10.887 -10.593 1.00 98.62 102 VAL A CA 1
ATOM 816 C C . VAL A 1 102 ? 0.221 -10.840 -9.084 1.00 98.62 102 VAL A C 1
ATOM 818 O O . VAL A 1 102 ? -0.241 -11.718 -8.349 1.00 98.62 102 VAL A O 1
ATOM 821 N N . TYR A 1 103 ? 0.903 -9.785 -8.640 1.00 98.81 103 TYR A N 1
ATOM 822 C CA . TYR A 1 103 ? 1.138 -9.442 -7.240 1.00 98.81 103 TYR A CA 1
ATOM 823 C C . TYR A 1 103 ? 0.673 -8.016 -6.964 1.00 98.81 103 TYR A C 1
ATOM 825 O O . TYR A 1 103 ? 0.730 -7.158 -7.844 1.00 98.81 103 TYR A O 1
ATOM 833 N N . ILE A 1 104 ? 0.262 -7.761 -5.724 1.00 98.88 104 ILE A N 1
ATOM 834 C CA . ILE A 1 104 ? -0.069 -6.423 -5.228 1.00 98.88 104 ILE A CA 1
ATOM 835 C C . ILE A 1 104 ? 0.929 -6.066 -4.136 1.00 98.88 104 ILE A C 1
ATOM 837 O O . ILE A 1 104 ? 1.115 -6.858 -3.219 1.00 98.88 104 ILE A O 1
ATOM 841 N N . VAL A 1 105 ? 1.551 -4.887 -4.230 1.00 98.81 105 VAL A N 1
ATOM 842 C CA . VAL A 1 105 ? 2.448 -4.333 -3.202 1.00 98.81 105 VAL A CA 1
ATOM 843 C C . VAL A 1 105 ? 1.919 -2.961 -2.776 1.00 98.81 105 VAL A C 1
ATOM 845 O O . VAL A 1 105 ? 2.132 -1.945 -3.446 1.00 98.81 105 VAL A O 1
ATOM 848 N N . SER A 1 106 ? 1.171 -2.940 -1.675 1.00 98.62 106 SER A N 1
ATOM 849 C CA . SER A 1 106 ? 0.390 -1.777 -1.239 1.00 98.62 106 SER A CA 1
ATOM 850 C C . SER A 1 106 ? 0.947 -1.121 0.023 1.00 98.62 106 SER A C 1
ATOM 852 O O . SER A 1 106 ? 1.402 -1.803 0.934 1.00 98.62 106 SER A O 1
ATOM 854 N N . ALA A 1 107 ? 0.842 0.206 0.110 1.00 98.25 107 ALA A N 1
ATOM 855 C CA . ALA A 1 107 ? 1.119 0.958 1.336 1.00 98.25 107 ALA A CA 1
ATOM 856 C C . ALA A 1 107 ? -0.067 0.954 2.325 1.00 98.25 107 ALA A C 1
ATOM 858 O O . ALA A 1 107 ? 0.030 1.534 3.400 1.00 98.25 107 ALA A O 1
ATOM 859 N N . ALA A 1 108 ? -1.183 0.308 1.973 1.00 98.19 108 ALA A N 1
ATOM 860 C CA . ALA A 1 108 ? -2.314 0.073 2.865 1.00 98.19 108 ALA A CA 1
ATOM 861 C C . ALA A 1 108 ? -2.205 -1.295 3.564 1.00 98.19 108 ALA A C 1
ATOM 863 O O . ALA A 1 108 ? -1.370 -2.127 3.199 1.00 98.19 108 ALA A O 1
ATOM 864 N N . SER A 1 109 ? -3.082 -1.534 4.544 1.00 98.50 109 SER A N 1
ATOM 865 C CA . SER A 1 109 ? -3.182 -2.801 5.280 1.00 98.50 109 SER A CA 1
ATOM 866 C C . SER A 1 109 ? -3.246 -4.009 4.341 1.00 98.50 109 SER A C 1
ATOM 868 O O . SER A 1 109 ? -4.113 -4.073 3.466 1.00 98.50 109 SER A O 1
ATOM 870 N N . GLU A 1 110 ? -2.354 -4.984 4.545 1.00 98.81 110 GLU A N 1
ATOM 871 C CA . GLU A 1 110 ? -2.296 -6.205 3.732 1.00 98.81 110 GLU A CA 1
ATOM 872 C C . GLU A 1 110 ? -3.639 -6.944 3.714 1.00 98.81 110 GLU A C 1
ATOM 874 O O . GLU A 1 110 ? -4.110 -7.351 2.651 1.00 98.81 110 GLU A O 1
ATOM 879 N N . GLU A 1 111 ? -4.278 -7.077 4.877 1.00 98.69 111 GLU A N 1
ATOM 880 C CA . GLU A 1 111 ? -5.533 -7.815 5.016 1.00 98.69 111 GLU A CA 1
ATOM 881 C C . GLU A 1 111 ? -6.704 -7.079 4.358 1.00 98.69 111 GLU A C 1
ATOM 883 O O . GLU A 1 111 ? -7.471 -7.695 3.623 1.00 98.69 111 GLU A O 1
ATOM 888 N N . ILE A 1 112 ? -6.809 -5.755 4.528 1.00 98.50 112 ILE A N 1
ATOM 889 C CA . ILE A 1 112 ? -7.887 -4.960 3.908 1.00 98.50 112 ILE A CA 1
ATOM 890 C C . ILE A 1 112 ? -7.760 -4.970 2.385 1.00 98.50 112 ILE A C 1
ATOM 892 O O . ILE A 1 112 ? -8.746 -5.163 1.674 1.00 98.50 112 ILE A O 1
ATOM 896 N N . VAL A 1 113 ? -6.540 -4.811 1.862 1.00 98.62 113 VAL A N 1
ATOM 897 C CA . VAL A 1 113 ? -6.303 -4.903 0.416 1.00 98.62 113 VAL A CA 1
ATOM 898 C C . VAL A 1 113 ? -6.675 -6.297 -0.078 1.00 98.62 113 VAL A C 1
ATOM 900 O O . VAL A 1 113 ? -7.368 -6.419 -1.088 1.00 98.62 113 VAL A O 1
ATOM 903 N N . ARG A 1 114 ? -6.279 -7.352 0.647 1.00 98.75 114 ARG A N 1
ATOM 904 C CA . ARG A 1 114 ? -6.575 -8.743 0.283 1.00 98.75 114 ARG A CA 1
ATOM 905 C C . ARG A 1 114 ? -8.070 -9.019 0.219 1.00 98.75 114 ARG A C 1
ATOM 907 O O . ARG A 1 114 ? -8.507 -9.644 -0.747 1.00 98.75 114 ARG A O 1
ATOM 914 N N . MET A 1 115 ? -8.827 -8.527 1.197 1.00 98.50 115 MET A N 1
ATOM 915 C CA . MET A 1 115 ? -10.288 -8.621 1.252 1.00 98.50 115 MET A CA 1
ATOM 916 C C . MET A 1 115 ? -10.977 -8.033 0.019 1.00 98.50 115 MET A C 1
ATOM 918 O O . MET A 1 115 ? -12.066 -8.482 -0.324 1.00 98.50 115 MET A O 1
ATOM 922 N N . LEU A 1 116 ? -10.349 -7.059 -0.644 1.00 98.00 116 LEU A N 1
ATOM 923 C CA . LEU A 1 116 ? -10.848 -6.483 -1.885 1.00 98.00 116 LEU A CA 1
ATOM 924 C C . LEU A 1 116 ? -10.351 -7.257 -3.113 1.00 98.00 116 LEU A C 1
ATOM 926 O O . LEU A 1 116 ? -11.133 -7.795 -3.887 1.00 98.00 116 LEU A O 1
ATOM 930 N N . VAL A 1 117 ? -9.037 -7.321 -3.330 1.00 98.38 117 VAL A N 1
ATOM 931 C CA . VAL A 1 117 ? -8.506 -7.794 -4.623 1.00 98.38 117 VAL A CA 1
ATOM 932 C C . VAL A 1 117 ? -8.541 -9.315 -4.789 1.00 98.38 117 VAL A C 1
ATOM 934 O O . VAL A 1 117 ? -8.413 -9.811 -5.909 1.00 98.38 117 VAL A O 1
ATOM 937 N N . SER A 1 118 ? -8.687 -10.058 -3.689 1.00 98.38 118 SER A N 1
ATOM 938 C CA . SER A 1 118 ? -8.750 -11.528 -3.722 1.00 98.38 118 SER A CA 1
ATOM 939 C C . SER A 1 118 ? -10.171 -12.065 -3.637 1.00 98.38 118 SER A C 1
ATOM 941 O O . SER A 1 118 ? -10.380 -13.261 -3.835 1.00 98.38 118 SER A O 1
ATOM 943 N N . ASP A 1 119 ? -11.146 -11.207 -3.343 1.00 97.81 119 ASP A N 1
ATOM 944 C CA . ASP A 1 119 ? -12.545 -11.596 -3.327 1.00 97.81 119 ASP A CA 1
ATOM 945 C C . ASP A 1 119 ? -13.090 -11.594 -4.768 1.00 97.81 119 ASP A C 1
ATOM 947 O O . ASP A 1 119 ? -13.053 -10.557 -5.446 1.00 97.81 119 ASP A O 1
ATOM 951 N N . PRO A 1 120 ? -13.589 -12.741 -5.271 1.00 96.31 120 PRO A N 1
ATOM 952 C CA . PRO A 1 120 ? -14.129 -12.841 -6.621 1.00 96.31 120 PRO A CA 1
ATOM 953 C C . PRO A 1 120 ? -15.239 -11.832 -6.926 1.00 96.31 120 PRO A C 1
ATOM 955 O O . PRO A 1 120 ? -15.413 -11.488 -8.095 1.00 96.31 120 PRO A O 1
ATOM 958 N N . GLN A 1 121 ? -15.964 -11.339 -5.912 1.00 96.69 121 GLN A N 1
ATOM 959 C CA . GLN A 1 121 ? -17.046 -10.373 -6.111 1.00 96.69 121 GLN A CA 1
ATOM 960 C C . GLN A 1 121 ? -16.560 -9.057 -6.745 1.00 96.69 121 GLN A C 1
ATOM 962 O O . GLN A 1 121 ? -17.312 -8.409 -7.470 1.00 96.69 121 GLN A O 1
ATOM 967 N N . TYR A 1 122 ? -15.295 -8.681 -6.515 1.00 97.00 122 TYR A N 1
ATOM 968 C CA . TYR A 1 122 ? -14.717 -7.423 -6.999 1.00 97.00 122 TYR A CA 1
ATOM 969 C C . TYR A 1 122 ? -13.902 -7.582 -8.294 1.00 97.00 122 TYR A C 1
ATOM 971 O O . TYR A 1 122 ? -13.323 -6.613 -8.784 1.00 97.00 122 TYR A O 1
ATOM 979 N N . GLY A 1 123 ? -13.853 -8.788 -8.876 1.00 96.62 123 GLY A N 1
ATOM 980 C CA . GLY A 1 123 ? -13.392 -9.023 -10.251 1.00 96.62 123 GLY A CA 1
ATOM 981 C C . GLY A 1 123 ? -11.880 -8.960 -10.507 1.00 96.62 123 GLY A C 1
ATOM 982 O O . GLY A 1 123 ? -11.464 -9.106 -11.655 1.00 96.62 123 GLY A O 1
ATOM 983 N N . TYR A 1 124 ? -11.042 -8.761 -9.483 1.00 98.25 124 TYR A N 1
ATOM 984 C CA . TYR A 1 124 ? -9.578 -8.737 -9.650 1.00 98.25 124 TYR A CA 1
ATOM 985 C C . TYR A 1 124 ? -8.935 -10.126 -9.617 1.00 98.25 124 TYR A C 1
ATOM 987 O O . TYR A 1 124 ? -7.920 -10.337 -10.277 1.00 98.25 124 TYR A O 1
ATOM 995 N N . HIS A 1 125 ? -9.520 -11.065 -8.864 1.00 97.38 125 HIS A N 1
ATOM 996 C CA . HIS A 1 125 ? -9.082 -12.464 -8.769 1.00 97.38 125 HIS A CA 1
ATOM 997 C C . HIS A 1 125 ? -7.584 -12.650 -8.455 1.00 97.38 125 HIS A C 1
ATOM 999 O O . HIS A 1 125 ? -6.959 -13.612 -8.911 1.00 97.38 125 HIS A O 1
ATOM 1005 N N . VAL A 1 126 ? -6.991 -11.746 -7.670 1.00 98.50 126 VAL A N 1
ATOM 1006 C CA . VAL A 1 126 ? -5.603 -11.895 -7.217 1.00 98.50 126 VAL A CA 1
ATOM 1007 C C . VAL A 1 126 ? -5.542 -13.040 -6.208 1.00 98.50 126 VAL A C 1
ATOM 1009 O O . VAL A 1 126 ? -6.394 -13.154 -5.329 1.00 98.50 126 VAL A O 1
ATOM 1012 N N . LYS A 1 127 ? -4.530 -13.907 -6.309 1.00 98.50 127 LYS A N 1
ATOM 1013 C CA . LYS A 1 127 ? -4.332 -14.961 -5.307 1.00 98.50 127 LYS A CA 1
ATOM 1014 C C . LYS A 1 127 ? -4.087 -14.315 -3.931 1.00 98.50 127 LYS A C 1
ATOM 1016 O O . LYS A 1 127 ? -3.192 -13.472 -3.844 1.00 98.50 127 LYS A O 1
ATOM 1021 N N . PRO A 1 128 ? -4.769 -14.735 -2.850 1.00 98.56 128 PRO A N 1
ATOM 1022 C CA . PRO A 1 128 ? -4.598 -14.155 -1.515 1.00 98.56 128 PRO A CA 1
ATOM 1023 C C . PRO A 1 128 ? -3.138 -14.021 -1.050 1.00 98.56 128 PRO A C 1
ATOM 1025 O O . PRO A 1 128 ? -2.745 -12.995 -0.488 1.00 98.56 128 PRO A O 1
ATOM 1028 N N . GLN A 1 129 ? -2.302 -15.024 -1.338 1.00 98.69 129 GLN A N 1
ATOM 1029 C CA . GLN A 1 129 ? -0.882 -15.033 -0.979 1.00 98.69 129 GLN A CA 1
ATOM 1030 C C . GLN A 1 129 ? -0.030 -14.011 -1.753 1.00 98.69 129 GLN A C 1
ATOM 1032 O O . GLN A 1 129 ? 1.014 -13.581 -1.251 1.00 98.69 129 GLN A O 1
ATOM 1037 N N . ASN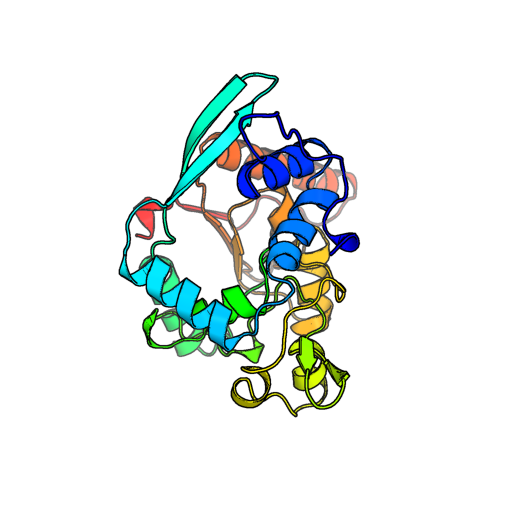 A 1 130 ? -0.498 -13.566 -2.923 1.00 98.81 130 ASN A N 1
ATOM 1038 C CA . ASN A 1 130 ? 0.176 -12.583 -3.774 1.00 98.81 130 ASN A CA 1
ATOM 1039 C C . ASN A 1 130 ? -0.180 -11.133 -3.403 1.00 98.81 130 ASN A C 1
ATOM 1041 O O . ASN A 1 130 ? 0.333 -10.197 -4.019 1.00 98.81 130 ASN A O 1
ATOM 1045 N N . VAL A 1 131 ? -1.038 -10.933 -2.398 1.00 98.88 131 VAL A N 1
ATOM 1046 C CA . VAL A 1 131 ? -1.329 -9.613 -1.834 1.00 98.88 131 VAL A CA 1
ATOM 1047 C C . VAL A 1 131 ? -0.376 -9.327 -0.689 1.00 98.88 131 VAL A C 1
ATOM 1049 O O . VAL A 1 131 ? -0.438 -9.987 0.351 1.00 98.88 131 VAL A O 1
ATOM 1052 N N . ILE A 1 132 ? 0.487 -8.343 -0.909 1.00 98.94 132 ILE A N 1
ATOM 1053 C CA . ILE A 1 132 ? 1.520 -7.881 0.005 1.00 98.94 132 ILE A CA 1
ATOM 1054 C C . ILE A 1 132 ? 1.188 -6.440 0.396 1.00 98.94 132 ILE A C 1
ATOM 1056 O O . ILE A 1 132 ? 0.992 -5.574 -0.462 1.00 98.94 132 ILE A O 1
ATOM 1060 N N . GLY A 1 133 ? 1.125 -6.170 1.693 1.00 98.69 133 GLY A N 1
ATOM 1061 C CA . GLY A 1 133 ? 0.810 -4.840 2.196 1.00 98.69 133 GLY A CA 1
ATOM 1062 C C . GLY A 1 133 ? 1.392 -4.581 3.573 1.00 98.69 133 GLY A C 1
ATOM 1063 O O . GLY A 1 133 ? 2.202 -5.358 4.088 1.00 98.69 133 GLY A O 1
ATOM 1064 N N . VAL A 1 134 ? 0.945 -3.490 4.190 1.00 98.69 134 VAL A N 1
ATOM 1065 C CA . VAL A 1 134 ? 1.362 -3.146 5.546 1.00 98.69 134 VAL A CA 1
ATOM 1066 C C . VAL A 1 134 ? 0.822 -4.214 6.472 1.00 98.69 134 VAL A C 1
ATOM 1068 O O . VAL A 1 134 ? -0.389 -4.373 6.639 1.00 98.69 134 VAL A O 1
ATOM 1071 N N . THR A 1 135 ? 1.741 -4.981 7.037 1.00 98.69 135 THR A N 1
ATOM 1072 C CA . THR A 1 135 ? 1.406 -6.112 7.886 1.00 98.69 135 THR A CA 1
ATOM 1073 C C . THR A 1 135 ? 1.519 -5.686 9.341 1.00 98.69 135 THR A C 1
ATOM 1075 O O . THR A 1 135 ? 2.503 -5.071 9.755 1.00 98.69 135 THR A O 1
ATOM 1078 N N . VAL A 1 136 ? 0.512 -6.045 10.128 1.00 98.44 136 VAL A N 1
ATOM 1079 C CA . VAL A 1 136 ? 0.569 -6.029 11.590 1.00 98.44 136 VAL A CA 1
ATOM 1080 C C . VAL A 1 136 ? 0.419 -7.454 12.103 1.00 98.44 136 VAL A C 1
ATOM 1082 O O . VAL A 1 136 ? -0.105 -8.316 11.396 1.00 98.44 136 VAL A O 1
ATOM 1085 N N . LEU A 1 137 ? 0.875 -7.718 13.327 1.00 98.50 137 LEU A N 1
ATOM 1086 C CA . LEU A 1 137 ? 0.580 -8.985 13.983 1.00 98.50 137 LEU A CA 1
ATOM 1087 C C . LEU A 1 137 ? -0.935 -9.136 14.130 1.00 98.50 137 LEU A C 1
ATOM 1089 O O . LEU A 1 137 ? -1.618 -8.209 14.575 1.00 98.50 137 LEU A O 1
ATOM 1093 N N . LEU A 1 138 ? -1.418 -10.318 13.780 1.00 98.69 138 LEU A N 1
ATOM 1094 C CA . LEU A 1 138 ? -2.753 -10.812 14.064 1.00 98.69 138 LEU A CA 1
ATOM 1095 C C . LEU A 1 138 ? -2.710 -11.573 15.385 1.00 98.69 138 LEU A C 1
ATOM 1097 O O . LEU A 1 138 ? -1.743 -12.296 15.636 1.00 98.69 138 LEU A O 1
ATOM 1101 N N . ARG A 1 139 ? -3.716 -11.385 16.237 1.00 98.50 139 ARG A N 1
ATOM 1102 C CA . ARG A 1 139 ? -3.815 -12.027 17.549 1.00 98.50 139 ARG A CA 1
ATOM 1103 C C . ARG A 1 139 ? -5.048 -12.915 17.616 1.00 98.50 139 ARG A C 1
ATOM 1105 O O . ARG A 1 139 ? -6.167 -12.417 17.529 1.00 98.50 139 ARG A O 1
ATOM 1112 N N . ASP A 1 140 ? -4.827 -14.184 17.928 1.00 97.94 140 ASP A N 1
ATOM 1113 C CA . ASP A 1 140 ? -5.889 -15.066 18.398 1.00 97.94 140 ASP A CA 1
ATOM 1114 C C . ASP A 1 140 ? -6.244 -14.654 19.836 1.00 97.94 140 ASP A C 1
ATOM 1116 O O . ASP A 1 140 ? -5.412 -14.723 20.751 1.00 97.94 140 ASP A O 1
ATOM 1120 N N . ARG A 1 141 ? -7.479 -14.187 20.046 1.00 93.25 141 ARG A N 1
ATOM 1121 C CA . ARG A 1 141 ? -7.960 -13.741 21.364 1.00 93.25 141 ARG A CA 1
ATOM 1122 C C . ARG A 1 141 ? -8.057 -14.880 22.376 1.00 93.25 141 ARG A C 1
ATOM 1124 O O . ARG A 1 141 ? -7.823 -14.647 23.560 1.00 93.25 141 ARG A O 1
ATOM 1131 N N . ALA A 1 142 ? -8.427 -16.076 21.929 1.00 93.56 142 ALA A N 1
ATOM 1132 C CA . ALA A 1 142 ? -8.647 -17.227 22.794 1.00 93.56 142 ALA A CA 1
ATOM 1133 C C . ALA A 1 142 ? -7.320 -17.877 23.198 1.00 93.56 142 ALA A C 1
ATOM 1135 O O . ALA A 1 142 ? -7.109 -18.167 24.375 1.00 93.56 142 ALA A O 1
ATOM 1136 N N . ALA A 1 143 ? -6.413 -18.071 22.237 1.00 94.56 143 ALA A N 1
ATOM 1137 C CA . ALA A 1 143 ? -5.113 -18.693 22.487 1.00 94.56 143 ALA A CA 1
ATOM 1138 C C . ALA A 1 143 ? -4.046 -17.703 22.986 1.00 94.56 143 ALA A C 1
ATOM 1140 O O . ALA A 1 143 ? -3.031 -18.115 23.548 1.00 94.56 143 ALA A O 1
ATOM 1141 N N . GLY A 1 144 ? -4.234 -16.398 22.760 1.00 93.88 144 GLY A N 1
ATOM 1142 C CA . GLY A 1 144 ? -3.252 -15.358 23.084 1.00 93.88 144 GLY A CA 1
ATOM 1143 C C . GLY A 1 144 ? -2.014 -15.357 22.177 1.00 93.88 144 GLY A C 1
ATOM 1144 O O . GLY A 1 144 ? -1.079 -14.588 22.419 1.00 93.88 144 GLY A O 1
ATOM 1145 N N . THR A 1 145 ? -1.992 -16.201 21.142 1.00 97.50 145 THR A N 1
ATOM 1146 C CA . THR A 1 145 ? -0.901 -16.319 20.169 1.00 97.50 145 THR A CA 1
ATOM 1147 C C . THR A 1 145 ? -0.958 -15.217 19.118 1.00 97.50 145 THR A C 1
ATOM 1149 O O . THR A 1 145 ? -2.004 -14.613 18.891 1.00 97.50 145 THR A O 1
ATOM 1152 N N . VAL A 1 146 ? 0.173 -14.968 18.452 1.00 98.25 146 VAL A N 1
ATOM 1153 C CA . VAL A 1 146 ? 0.268 -13.993 17.360 1.00 98.25 146 VAL A CA 1
ATOM 1154 C C . VAL A 1 146 ? 0.852 -14.607 16.092 1.00 98.25 146 VAL A C 1
ATOM 1156 O O . VAL A 1 146 ? 1.723 -15.477 16.158 1.00 98.25 146 VAL A O 1
ATOM 1159 N N . THR A 1 147 ? 0.392 -14.139 14.935 1.00 98.62 147 THR A N 1
ATOM 1160 C CA . THR A 1 147 ? 0.862 -14.572 13.612 1.00 98.62 147 THR A CA 1
ATOM 1161 C C . THR A 1 147 ? 0.728 -13.447 12.580 1.00 98.62 147 THR A C 1
ATOM 1163 O O . THR A 1 147 ? 0.338 -12.332 12.911 1.00 98.62 147 THR A O 1
ATOM 1166 N N . THR A 1 148 ? 1.069 -13.724 11.324 1.00 98.75 148 THR A N 1
ATOM 1167 C CA . THR A 1 148 ? 0.736 -12.895 10.158 1.00 98.75 148 THR A CA 1
ATOM 1168 C C . THR A 1 148 ? 0.440 -13.805 8.969 1.00 98.75 148 THR A C 1
ATOM 1170 O O . THR A 1 148 ? 0.933 -14.938 8.913 1.00 98.75 148 THR A O 1
ATOM 1173 N N . ALA A 1 149 ? -0.295 -13.311 7.970 1.00 98.62 149 ALA A N 1
ATOM 1174 C CA . ALA A 1 149 ? -0.417 -14.026 6.703 1.00 98.62 149 ALA A CA 1
ATOM 1175 C C . ALA A 1 149 ? 0.957 -14.266 6.055 1.00 98.62 149 ALA A C 1
ATOM 1177 O O . ALA A 1 149 ? 1.243 -15.390 5.649 1.00 98.62 149 ALA A O 1
ATOM 1178 N N . ARG A 1 150 ? 1.851 -13.261 6.044 1.00 98.62 150 ARG A N 1
ATOM 1179 C CA . ARG A 1 150 ? 3.230 -13.395 5.528 1.00 98.62 150 ARG A CA 1
ATOM 1180 C C . ARG A 1 150 ? 3.981 -14.574 6.150 1.00 98.62 150 ARG A C 1
ATOM 1182 O O . ARG A 1 150 ? 4.593 -15.354 5.421 1.00 98.62 150 ARG A O 1
ATOM 1189 N N . LYS A 1 151 ? 3.905 -14.734 7.476 1.00 98.62 151 LYS A N 1
ATOM 1190 C CA . LYS A 1 151 ? 4.523 -15.857 8.194 1.00 98.62 151 LYS A CA 1
ATOM 1191 C C . LYS A 1 151 ? 3.929 -17.193 7.748 1.00 98.62 151 LYS A C 1
ATOM 1193 O O . LYS A 1 151 ? 4.673 -18.103 7.396 1.00 98.62 151 LYS A O 1
ATOM 1198 N N . LEU A 1 152 ? 2.603 -17.310 7.733 1.00 98.75 152 LEU A N 1
ATOM 1199 C CA . LEU A 1 152 ? 1.932 -18.562 7.367 1.00 98.75 152 LEU A CA 1
ATOM 1200 C C . LEU A 1 152 ? 2.161 -18.952 5.900 1.00 98.75 152 LEU A C 1
ATOM 1202 O O . LEU A 1 152 ? 2.246 -20.140 5.591 1.00 98.75 152 LEU A O 1
ATOM 1206 N N . ILE A 1 153 ? 2.292 -17.971 5.003 1.00 98.69 153 ILE A N 1
ATOM 1207 C CA . ILE A 1 153 ? 2.609 -18.196 3.585 1.00 98.69 153 ILE A CA 1
ATOM 1208 C C . ILE A 1 153 ? 4.022 -18.758 3.447 1.00 98.69 153 ILE A C 1
ATOM 1210 O O . ILE A 1 153 ? 4.206 -19.755 2.751 1.00 98.69 153 ILE A O 1
ATOM 1214 N N . ALA A 1 154 ? 4.996 -18.170 4.150 1.00 98.38 154 ALA A N 1
ATOM 1215 C CA . ALA A 1 154 ? 6.371 -18.666 4.174 1.00 98.38 154 ALA A CA 1
ATOM 1216 C C . ALA A 1 154 ? 6.477 -20.088 4.759 1.00 98.38 154 ALA A C 1
ATOM 1218 O O . ALA A 1 154 ? 7.353 -20.854 4.372 1.00 98.38 154 ALA A O 1
ATOM 1219 N N . GLU A 1 155 ? 5.566 -20.456 5.662 1.00 98.44 155 GLU A N 1
ATOM 1220 C CA . GLU A 1 155 ? 5.484 -21.792 6.266 1.00 98.44 155 GLU A CA 1
ATOM 1221 C C . GLU A 1 155 ? 4.616 -22.783 5.473 1.00 98.44 155 GLU A C 1
ATOM 1223 O O . GLU A 1 155 ? 4.418 -23.906 5.932 1.00 98.44 155 GLU A O 1
ATOM 1228 N N . HIS A 1 156 ? 4.079 -22.396 4.308 1.00 98.12 156 HIS A N 1
ATOM 1229 C CA . HIS A 1 156 ? 3.161 -23.214 3.499 1.00 98.12 156 HIS A CA 1
ATOM 1230 C C . HIS A 1 156 ? 1.911 -23.701 4.256 1.00 98.12 156 HIS A C 1
ATOM 1232 O O . HIS A 1 156 ? 1.378 -24.777 3.988 1.00 98.12 156 HIS A O 1
ATOM 1238 N N . ARG A 1 157 ? 1.432 -22.899 5.211 1.00 97.94 157 ARG A N 1
ATOM 1239 C CA . ARG A 1 157 ? 0.280 -23.204 6.081 1.00 97.94 157 ARG A CA 1
ATOM 1240 C C . ARG A 1 157 ? -0.813 -22.142 6.016 1.00 97.94 157 ARG A C 1
ATOM 1242 O O . ARG A 1 157 ? -1.683 -22.091 6.878 1.00 97.94 157 ARG A O 1
ATOM 1249 N N . TYR A 1 158 ? -0.731 -21.253 5.035 1.00 98.44 158 TYR A N 1
ATOM 1250 C CA . TYR A 1 158 ? -1.665 -20.154 4.905 1.00 98.44 158 TYR A CA 1
ATOM 1251 C C . TYR A 1 158 ? -3.031 -20.627 4.420 1.00 98.44 158 TYR A C 1
ATOM 1253 O O . TYR A 1 158 ? -3.176 -21.076 3.284 1.00 98.44 158 TYR A O 1
ATOM 1261 N N . ASP A 1 159 ? -4.020 -20.454 5.288 1.00 97.62 159 ASP A N 1
ATOM 1262 C CA . ASP A 1 159 ? -5.436 -20.529 4.967 1.00 97.62 159 ASP A CA 1
ATOM 1263 C C . ASP A 1 159 ? -6.099 -19.235 5.473 1.00 97.62 159 ASP A C 1
ATOM 1265 O O . ASP A 1 159 ? -6.135 -19.012 6.689 1.00 97.62 159 ASP A O 1
ATOM 1269 N N . PRO A 1 160 ? -6.594 -18.353 4.580 1.00 95.62 160 PRO A N 1
ATOM 1270 C CA . PRO A 1 160 ? -7.223 -17.098 4.987 1.00 95.62 160 PRO A CA 1
ATOM 1271 C C . PRO A 1 160 ? -8.447 -17.305 5.886 1.00 95.62 160 PRO A C 1
ATOM 1273 O O . PRO A 1 160 ? -8.733 -16.440 6.713 1.00 95.62 160 PRO A O 1
ATOM 1276 N N . ALA A 1 161 ? -9.159 -18.432 5.764 1.00 96.19 161 ALA A N 1
ATOM 1277 C CA . ALA A 1 161 ? -10.359 -18.690 6.556 1.00 96.19 161 ALA A CA 1
ATOM 1278 C C . ALA A 1 161 ? -10.046 -18.842 8.053 1.00 96.19 161 ALA A C 1
ATOM 1280 O O . ALA A 1 161 ? -10.866 -18.464 8.890 1.00 96.19 161 ALA A O 1
ATOM 1281 N N . LEU A 1 162 ? -8.850 -19.340 8.386 1.00 96.56 162 LEU A N 1
ATOM 1282 C CA . LEU A 1 162 ? -8.412 -19.547 9.768 1.00 96.56 162 LEU A CA 1
ATOM 1283 C C . LEU A 1 162 ? -8.034 -18.248 10.489 1.00 96.56 162 LEU A C 1
ATOM 1285 O O . LEU A 1 162 ? -7.935 -18.255 11.708 1.00 96.56 162 LEU A O 1
ATOM 1289 N N . LEU A 1 163 ? -7.831 -17.150 9.755 1.00 97.88 163 LEU A N 1
ATOM 1290 C CA . LEU A 1 163 ? -7.452 -15.849 10.318 1.00 97.88 163 LEU A CA 1
ATOM 1291 C C . LEU A 1 163 ? -8.644 -14.908 10.512 1.00 97.88 163 LEU A C 1
ATOM 1293 O O . LEU A 1 163 ? -8.475 -13.808 11.030 1.00 97.88 163 LEU A O 1
ATOM 1297 N N . LEU A 1 164 ? -9.846 -15.291 10.067 1.00 97.88 164 LEU A N 1
ATOM 1298 C CA . LEU A 1 164 ? -10.995 -14.380 10.038 1.00 97.88 164 LEU A CA 1
ATOM 1299 C C . LEU A 1 164 ? -11.362 -13.833 11.422 1.00 97.88 164 LEU A C 1
ATOM 1301 O O . LEU A 1 164 ? -11.800 -12.689 11.525 1.00 97.88 164 LEU A O 1
ATOM 1305 N N . ASP A 1 165 ? -11.172 -14.628 12.470 1.00 98.19 165 ASP A N 1
ATOM 1306 C CA . ASP A 1 165 ? -11.505 -14.246 13.844 1.00 98.19 165 ASP A CA 1
ATOM 1307 C C . ASP A 1 165 ? -10.294 -13.711 14.631 1.00 98.19 165 ASP A C 1
ATOM 1309 O O . ASP A 1 165 ? -10.441 -13.313 15.790 1.00 98.19 165 ASP A O 1
ATOM 1313 N N . ASP A 1 166 ? -9.119 -13.626 13.995 1.00 98.50 166 ASP A N 1
ATOM 1314 C CA . ASP A 1 166 ? -7.945 -12.989 14.585 1.00 98.50 166 ASP A CA 1
ATOM 1315 C C . ASP A 1 166 ? -8.081 -11.464 14.554 1.00 98.50 166 ASP A C 1
ATOM 1317 O O . ASP A 1 166 ? -8.563 -10.860 13.590 1.00 98.50 166 ASP A O 1
ATOM 1321 N N . GLU A 1 167 ? -7.610 -10.832 15.625 1.00 98.12 167 GLU A N 1
ATOM 1322 C CA . GLU A 1 167 ? -7.639 -9.388 15.821 1.00 98.12 167 GLU A CA 1
ATOM 1323 C C . GLU A 1 167 ? -6.394 -8.711 15.236 1.00 98.12 167 GLU A C 1
ATOM 1325 O O . GLU A 1 167 ? -5.264 -9.129 15.505 1.00 98.12 167 GLU A O 1
ATOM 1330 N N . LEU A 1 168 ? -6.583 -7.609 14.507 1.00 98.12 168 LEU A N 1
ATOM 1331 C CA . LEU A 1 168 ? -5.493 -6.708 14.133 1.00 98.12 168 LEU A CA 1
ATOM 1332 C C . LEU A 1 168 ? -4.874 -6.079 15.388 1.00 98.12 168 LEU A C 1
ATOM 1334 O O . LEU A 1 168 ? -5.573 -5.564 16.259 1.00 98.12 168 LEU A O 1
ATOM 1338 N N . THR A 1 169 ? -3.546 -6.058 15.466 1.00 97.56 169 THR A N 1
ATOM 1339 C CA . THR A 1 169 ? -2.820 -5.352 16.533 1.00 97.56 169 THR A CA 1
ATOM 1340 C C . THR A 1 169 ? -2.128 -4.096 16.002 1.00 97.56 169 THR A C 1
ATOM 1342 O O . THR A 1 169 ? -2.153 -3.797 14.812 1.00 97.56 169 THR A O 1
ATOM 1345 N N . THR A 1 170 ? -1.454 -3.353 16.882 1.00 96.75 170 THR A N 1
ATOM 1346 C CA . THR A 1 170 ? -0.619 -2.211 16.480 1.00 96.75 170 THR A CA 1
ATOM 1347 C C . THR A 1 170 ? 0.831 -2.598 16.166 1.00 96.75 170 THR A C 1
ATOM 1349 O O . THR A 1 170 ? 1.628 -1.728 15.821 1.00 96.75 170 THR A O 1
ATOM 1352 N N . ALA A 1 171 ? 1.223 -3.865 16.330 1.00 97.12 171 ALA A N 1
ATOM 1353 C CA . ALA A 1 171 ? 2.610 -4.294 16.157 1.00 97.12 171 ALA A CA 1
ATOM 1354 C C . ALA A 1 171 ? 2.915 -4.536 14.674 1.00 97.12 171 ALA A C 1
ATOM 1356 O O . ALA A 1 171 ? 2.403 -5.488 14.094 1.00 97.12 171 ALA A O 1
ATOM 1357 N N . LEU A 1 172 ? 3.738 -3.678 14.068 1.00 97.56 172 LEU A N 1
ATOM 1358 C CA . LEU A 1 172 ? 4.113 -3.765 12.653 1.00 97.56 172 LEU A CA 1
ATOM 1359 C C . LEU A 1 172 ? 5.020 -4.965 12.358 1.00 97.56 172 LEU A C 1
ATOM 1361 O O . LEU A 1 172 ? 5.812 -5.396 13.197 1.00 97.56 172 LEU A O 1
ATOM 1365 N N . TRP A 1 173 ? 4.942 -5.445 11.121 1.00 98.50 173 TRP A N 1
ATOM 1366 C CA . TRP A 1 173 ? 5.783 -6.493 10.560 1.00 98.50 173 TRP A CA 1
ATOM 1367 C C . TRP A 1 173 ? 6.501 -5.973 9.311 1.00 98.50 173 TRP A C 1
ATOM 1369 O O . TRP A 1 173 ? 5.890 -5.352 8.444 1.00 98.50 173 TRP A O 1
ATOM 1379 N N . ALA A 1 174 ? 7.807 -6.220 9.229 1.00 97.88 174 ALA A N 1
ATOM 1380 C CA . ALA A 1 174 ? 8.654 -5.744 8.139 1.00 97.88 174 ALA A CA 1
ATOM 1381 C C . ALA A 1 174 ? 8.710 -6.743 6.963 1.00 97.88 174 ALA A C 1
ATOM 1383 O O . ALA A 1 174 ? 8.604 -7.953 7.191 1.00 97.88 174 ALA A O 1
ATOM 1384 N N . PRO A 1 175 ? 8.972 -6.274 5.726 1.00 98.12 175 PRO A N 1
ATOM 1385 C CA . PRO A 1 175 ? 9.206 -4.884 5.317 1.00 98.12 175 PRO A CA 1
ATOM 1386 C C . PRO A 1 175 ? 7.933 -4.020 5.313 1.00 98.12 175 PRO A C 1
ATOM 1388 O O . PRO A 1 175 ? 6.837 -4.513 5.071 1.00 98.12 175 PRO A O 1
ATOM 1391 N N . LEU A 1 176 ? 8.095 -2.717 5.561 1.00 97.88 176 LEU A N 1
ATOM 1392 C CA . LEU A 1 176 ? 7.011 -1.728 5.522 1.00 97.88 176 LEU A CA 1
ATOM 1393 C C . LEU A 1 176 ? 6.776 -1.288 4.071 1.00 97.88 176 LEU A C 1
ATOM 1395 O O . LEU A 1 176 ? 7.625 -0.632 3.489 1.00 97.88 176 LEU A O 1
ATOM 1399 N N . THR A 1 177 ? 5.665 -1.675 3.454 1.00 98.19 177 THR A N 1
ATOM 1400 C CA . THR A 1 177 ? 5.454 -1.685 1.991 1.00 98.19 177 THR A CA 1
ATOM 1401 C C . THR A 1 177 ? 5.101 -0.327 1.370 1.00 98.19 177 THR A C 1
ATOM 1403 O O . THR A 1 177 ? 4.177 -0.197 0.564 1.00 98.19 177 THR A O 1
ATOM 1406 N N . TRP A 1 178 ? 5.877 0.697 1.702 1.00 98.38 178 TRP A N 1
ATOM 1407 C CA . TRP A 1 178 ? 5.854 2.021 1.086 1.00 98.38 178 TRP A CA 1
ATOM 1408 C C . TRP A 1 178 ? 7.278 2.480 0.784 1.00 98.38 178 TRP A C 1
ATOM 1410 O O . TRP A 1 178 ? 8.231 2.009 1.411 1.00 98.38 178 TRP A O 1
ATOM 1420 N N . TYR A 1 179 ? 7.435 3.391 -0.178 1.00 98.19 179 TYR A N 1
ATOM 1421 C CA . TYR A 1 179 ? 8.750 3.881 -0.602 1.00 98.19 179 TYR A CA 1
ATOM 1422 C C . TYR A 1 179 ? 9.708 2.698 -0.892 1.00 98.19 179 TYR A C 1
ATOM 1424 O O . TYR A 1 179 ? 9.350 1.752 -1.600 1.00 98.19 179 TYR A O 1
ATOM 1432 N N . GLU A 1 180 ? 10.925 2.705 -0.336 1.00 97.88 180 GLU A N 1
ATOM 1433 C CA . GLU A 1 180 ? 11.918 1.634 -0.514 1.00 97.88 180 GLU A CA 1
ATOM 1434 C C . GLU A 1 180 ? 11.425 0.267 -0.042 1.00 97.88 180 GLU A C 1
ATOM 1436 O O . GLU A 1 180 ? 11.832 -0.771 -0.570 1.00 97.88 180 GLU A O 1
ATOM 1441 N N . GLY A 1 181 ? 10.512 0.236 0.925 1.00 98.44 181 GLY A N 1
ATOM 1442 C CA . GLY A 1 181 ? 9.997 -1.020 1.427 1.00 98.44 181 GLY A CA 1
ATOM 1443 C C . GLY A 1 181 ? 9.081 -1.744 0.438 1.00 98.44 181 GLY A C 1
ATOM 1444 O O . GLY A 1 181 ? 8.953 -2.963 0.543 1.00 98.44 181 GLY A O 1
ATOM 1445 N N . LYS A 1 182 ? 8.548 -1.071 -0.599 1.00 98.69 182 LYS A N 1
ATOM 1446 C CA . LYS A 1 182 ? 7.930 -1.770 -1.744 1.00 98.69 182 LYS A CA 1
ATOM 1447 C C . LYS A 1 182 ? 8.953 -2.599 -2.512 1.00 98.69 182 LYS A C 1
ATOM 1449 O O . LYS A 1 182 ? 8.713 -3.768 -2.804 1.00 98.69 182 LYS A O 1
ATOM 1454 N N . GLN A 1 183 ? 10.120 -2.019 -2.792 1.00 98.06 183 GLN A N 1
ATOM 1455 C CA . GLN A 1 183 ? 11.201 -2.735 -3.465 1.00 98.06 183 GLN A CA 1
ATOM 1456 C C . GLN A 1 183 ? 11.767 -3.855 -2.582 1.00 98.06 183 GLN A C 1
ATOM 1458 O O . GLN A 1 183 ? 12.026 -4.954 -3.077 1.00 98.06 183 GLN A O 1
ATOM 1463 N N . ALA A 1 184 ? 11.899 -3.618 -1.272 1.00 98.50 184 ALA A N 1
ATOM 1464 C CA . ALA A 1 184 ? 12.272 -4.664 -0.324 1.00 98.50 184 ALA A CA 1
ATOM 1465 C C . ALA A 1 184 ? 11.250 -5.813 -0.329 1.00 98.50 184 ALA A C 1
ATOM 1467 O O . ALA A 1 184 ? 11.635 -6.975 -0.393 1.00 98.50 184 ALA A O 1
ATOM 1468 N N . ALA A 1 185 ? 9.952 -5.506 -0.353 1.00 98.62 185 ALA A N 1
ATOM 1469 C CA . ALA A 1 185 ? 8.897 -6.509 -0.394 1.00 98.62 185 ALA A CA 1
ATOM 1470 C C . ALA A 1 185 ? 8.913 -7.355 -1.679 1.00 98.62 185 ALA A C 1
ATOM 1472 O O . ALA A 1 185 ? 8.725 -8.568 -1.599 1.00 98.62 185 ALA A O 1
ATOM 1473 N N . ILE A 1 186 ? 9.205 -6.759 -2.843 1.00 98.56 186 ILE A N 1
ATOM 1474 C CA . ILE A 1 186 ? 9.417 -7.511 -4.094 1.00 98.56 186 ILE A CA 1
ATOM 1475 C C . ILE A 1 186 ? 10.566 -8.515 -3.918 1.00 98.56 186 ILE A C 1
ATOM 1477 O O . ILE A 1 186 ? 10.413 -9.697 -4.236 1.00 98.56 186 ILE A O 1
ATOM 1481 N N . HIS A 1 187 ? 11.696 -8.067 -3.364 1.00 97.94 187 HIS A N 1
ATOM 1482 C CA . HIS A 1 187 ? 12.859 -8.924 -3.130 1.00 97.94 187 HIS A CA 1
ATOM 1483 C C . HIS A 1 187 ? 12.565 -10.053 -2.126 1.00 97.94 187 HIS A C 1
ATOM 1485 O O . HIS A 1 187 ? 12.952 -11.199 -2.357 1.00 97.94 187 HIS A O 1
ATOM 1491 N N . THR A 1 188 ? 11.870 -9.743 -1.028 1.00 98.38 188 THR A N 1
ATOM 1492 C CA . THR A 1 188 ? 11.593 -10.683 0.067 1.00 98.38 188 THR A CA 1
ATOM 1493 C C . THR A 1 188 ? 10.485 -11.681 -0.264 1.00 98.38 188 THR A C 1
ATOM 1495 O O . THR A 1 188 ? 10.621 -12.858 0.060 1.00 98.38 188 THR A O 1
ATOM 1498 N N . TYR A 1 189 ? 9.382 -11.232 -0.868 1.00 98.56 189 TYR A N 1
ATOM 1499 C CA . TYR A 1 189 ? 8.153 -12.029 -0.980 1.00 98.56 189 TYR A CA 1
ATOM 1500 C C . TYR A 1 189 ? 7.819 -12.507 -2.390 1.00 98.56 189 TYR A C 1
ATOM 1502 O O . TYR A 1 189 ? 6.987 -13.402 -2.522 1.00 98.56 189 TYR A O 1
ATOM 1510 N N . ILE A 1 190 ? 8.438 -11.940 -3.430 1.00 98.19 190 ILE A N 1
ATOM 1511 C CA . ILE A 1 190 ? 8.195 -12.359 -4.816 1.00 98.19 190 ILE A CA 1
ATOM 1512 C C . ILE A 1 190 ? 9.389 -13.157 -5.324 1.00 98.19 190 ILE A C 1
ATOM 1514 O O . ILE A 1 190 ? 9.282 -14.360 -5.563 1.00 98.19 190 ILE A O 1
ATOM 1518 N N . HIS A 1 191 ? 10.541 -12.505 -5.486 1.00 97.81 191 HIS A N 1
ATOM 1519 C CA . HIS A 1 191 ? 11.772 -13.193 -5.858 1.00 97.81 191 HIS A CA 1
ATOM 1520 C C . HIS A 1 191 ? 13.000 -12.298 -5.638 1.00 97.81 191 HIS A C 1
ATOM 1522 O O . HIS A 1 191 ? 12.985 -11.138 -6.051 1.00 97.81 191 HIS A O 1
ATOM 1528 N N . PRO A 1 192 ? 14.125 -12.835 -5.133 1.00 95.94 192 PRO A N 1
ATOM 1529 C CA . PRO A 1 192 ? 15.324 -12.030 -4.900 1.00 95.94 192 PRO A CA 1
ATOM 1530 C C . PRO A 1 192 ? 16.013 -11.549 -6.191 1.00 95.94 192 PRO A C 1
ATOM 1532 O O . PRO A 1 192 ? 16.683 -10.520 -6.191 1.00 95.94 192 PRO A O 1
ATOM 1535 N N . TRP A 1 193 ? 15.838 -12.292 -7.291 1.00 95.56 193 TRP A N 1
ATOM 1536 C CA . TRP A 1 193 ? 16.545 -12.069 -8.570 1.00 95.56 193 TRP A CA 1
ATOM 1537 C C . TRP A 1 193 ? 15.667 -11.847 -9.808 1.00 95.56 193 TRP A C 1
ATOM 1539 O O . TRP A 1 193 ? 16.153 -11.341 -10.818 1.00 95.56 193 TRP A O 1
ATOM 1549 N N . LYS A 1 194 ? 14.397 -12.271 -9.782 1.00 95.81 194 LYS A N 1
ATOM 1550 C CA . LYS A 1 194 ? 13.512 -12.158 -10.943 1.00 95.81 194 LYS A CA 1
ATOM 1551 C C . LYS A 1 194 ? 12.839 -10.809 -10.824 1.00 95.81 194 LYS A C 1
ATOM 1553 O O . LYS A 1 194 ? 12.194 -10.529 -9.820 1.00 95.81 194 LYS A O 1
ATOM 1558 N N . LYS A 1 195 ? 13.027 -9.986 -11.842 1.00 96.94 195 LYS A N 1
ATOM 1559 C CA . LYS A 1 195 ? 12.451 -8.651 -11.901 1.00 96.94 195 LYS A CA 1
ATOM 1560 C C . LYS A 1 195 ? 11.013 -8.716 -12.423 1.00 96.94 195 LYS A C 1
ATOM 1562 O O . LYS A 1 195 ? 10.749 -9.524 -13.317 1.00 96.94 195 LYS A O 1
ATOM 1567 N N . PRO A 1 196 ? 10.093 -7.886 -11.902 1.00 98.06 196 PRO A N 1
ATOM 1568 C CA . PRO A 1 196 ? 8.761 -7.756 -12.477 1.00 98.06 196 PRO A CA 1
ATOM 1569 C C . PRO A 1 196 ? 8.861 -7.257 -13.921 1.00 98.06 196 PRO A C 1
ATOM 1571 O O . PRO A 1 196 ? 9.597 -6.318 -14.214 1.00 98.06 196 PRO A O 1
ATOM 1574 N N . ILE A 1 197 ? 8.110 -7.872 -14.833 1.00 98.06 197 ILE A N 1
ATOM 1575 C CA . ILE A 1 197 ? 8.049 -7.417 -16.231 1.00 98.06 197 ILE A CA 1
ATOM 1576 C C . ILE A 1 197 ? 7.157 -6.180 -16.400 1.00 98.06 197 ILE A C 1
ATOM 1578 O O . ILE A 1 197 ? 7.252 -5.488 -17.405 1.00 98.06 197 ILE A O 1
ATOM 1582 N N . LEU A 1 198 ? 6.302 -5.893 -15.419 1.00 98.62 198 LEU A N 1
ATOM 1583 C CA . LEU A 1 198 ? 5.468 -4.703 -15.345 1.00 98.62 198 LEU A CA 1
ATOM 1584 C C . LEU A 1 198 ? 5.355 -4.285 -13.880 1.00 98.62 198 LEU A C 1
ATOM 1586 O O . LEU A 1 198 ? 5.072 -5.121 -13.023 1.00 98.62 198 LEU A O 1
ATOM 1590 N N . VAL A 1 199 ? 5.557 -2.999 -13.603 1.00 98.56 199 VAL A N 1
ATOM 1591 C CA . VAL A 1 199 ? 5.204 -2.373 -12.319 1.00 98.56 199 VAL A CA 1
ATOM 1592 C C . VAL A 1 199 ? 4.152 -1.308 -12.578 1.00 98.56 199 VAL A C 1
ATOM 1594 O O . VAL A 1 199 ? 4.279 -0.553 -13.541 1.00 98.56 199 VAL A O 1
ATOM 1597 N N . ALA A 1 200 ? 3.123 -1.263 -11.732 1.00 98.50 200 ALA A N 1
ATOM 1598 C CA . ALA A 1 200 ? 2.061 -0.268 -11.785 1.00 98.50 200 ALA A CA 1
ATOM 1599 C C . ALA A 1 200 ? 1.919 0.461 -10.444 1.00 98.50 200 ALA A C 1
ATOM 1601 O O . ALA A 1 200 ? 2.111 -0.146 -9.391 1.00 98.50 200 ALA A O 1
ATOM 1602 N N . GLY A 1 201 ? 1.579 1.746 -10.491 1.00 98.06 201 GLY A N 1
ATOM 1603 C CA . GLY A 1 201 ? 1.479 2.618 -9.322 1.00 98.06 201 GLY A CA 1
ATOM 1604 C C . GLY A 1 201 ? 1.012 4.020 -9.705 1.00 98.06 201 GLY A C 1
ATOM 1605 O O . GLY A 1 201 ? 0.846 4.335 -10.884 1.00 98.06 201 GLY A O 1
ATOM 1606 N N . ASP A 1 202 ? 0.791 4.863 -8.711 1.00 97.88 202 ASP A N 1
ATOM 1607 C CA . ASP A 1 202 ? 0.132 6.161 -8.879 1.00 97.88 202 ASP A CA 1
ATOM 1608 C C . ASP A 1 202 ? 0.727 7.268 -7.995 1.00 97.88 202 ASP A C 1
ATOM 1610 O O . ASP A 1 202 ? 0.444 8.443 -8.219 1.00 97.88 202 ASP A O 1
ATOM 1614 N N . THR A 1 203 ? 1.543 6.924 -6.995 1.00 97.56 203 THR A N 1
ATOM 1615 C CA . THR A 1 203 ? 2.104 7.865 -6.021 1.00 97.56 203 THR A CA 1
ATOM 1616 C C . THR A 1 203 ? 3.618 7.970 -6.229 1.00 97.56 203 THR A C 1
ATOM 1618 O O . THR A 1 203 ? 4.340 7.048 -5.849 1.00 97.56 203 THR A O 1
ATOM 1621 N N . PRO A 1 204 ? 4.133 9.079 -6.798 1.00 97.12 204 PRO A N 1
ATOM 1622 C CA . PRO A 1 204 ? 5.521 9.169 -7.261 1.00 97.12 204 PRO A CA 1
ATOM 1623 C C . PRO A 1 204 ? 6.573 8.760 -6.226 1.00 97.12 204 PRO A C 1
ATOM 1625 O O . PRO A 1 204 ? 7.451 7.961 -6.534 1.00 97.12 204 PRO A O 1
ATOM 1628 N N . LEU A 1 205 ? 6.459 9.241 -4.987 1.00 96.19 205 LEU A N 1
ATOM 1629 C CA . LEU A 1 205 ? 7.448 8.964 -3.944 1.00 96.19 205 LEU A CA 1
ATOM 1630 C C . LEU A 1 205 ? 7.345 7.540 -3.378 1.00 96.19 205 LEU A C 1
ATOM 1632 O O . LEU A 1 205 ? 8.349 6.842 -3.256 1.00 96.19 205 LEU A O 1
ATOM 1636 N N . SER A 1 206 ? 6.129 7.084 -3.069 1.00 97.88 206 SER A N 1
ATOM 1637 C CA . SER A 1 206 ? 5.913 5.759 -2.473 1.00 97.88 206 SER A CA 1
ATOM 1638 C C . SER A 1 206 ? 6.137 4.618 -3.477 1.00 97.88 206 SER A C 1
ATOM 1640 O O . SER A 1 206 ? 6.669 3.570 -3.110 1.00 97.88 206 SER A O 1
ATOM 1642 N N . ASP A 1 207 ? 5.772 4.817 -4.747 1.00 98.56 207 ASP A N 1
ATOM 1643 C CA . ASP A 1 207 ? 5.912 3.820 -5.819 1.00 98.56 207 ASP A CA 1
ATOM 1644 C C . ASP A 1 207 ? 7.226 3.955 -6.601 1.00 98.56 207 ASP A C 1
ATOM 1646 O O . ASP A 1 207 ? 7.679 2.994 -7.229 1.00 98.56 207 ASP A O 1
ATOM 1650 N N . GLY A 1 208 ? 7.858 5.130 -6.561 1.00 98.00 208 GLY A N 1
ATOM 1651 C CA . GLY A 1 208 ? 9.081 5.456 -7.299 1.00 98.00 208 GLY A CA 1
ATOM 1652 C C . GLY A 1 208 ? 10.172 4.394 -7.169 1.00 98.00 208 GLY A C 1
ATOM 1653 O O . GLY A 1 208 ? 10.668 3.921 -8.193 1.00 98.00 208 GLY A O 1
ATOM 1654 N N . PRO A 1 209 ? 10.504 3.922 -5.952 1.00 97.94 209 PRO A N 1
ATOM 1655 C CA . PRO A 1 209 ? 11.487 2.863 -5.758 1.00 97.94 209 PRO A CA 1
ATOM 1656 C C . PRO A 1 209 ? 11.222 1.581 -6.552 1.00 97.94 209 PRO A C 1
ATOM 1658 O O . PRO A 1 209 ? 12.144 1.066 -7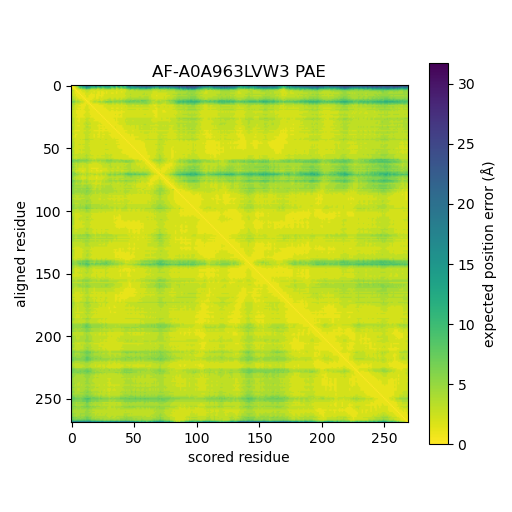.190 1.00 97.94 209 PRO A O 1
ATOM 1661 N N . MET A 1 210 ? 9.982 1.079 -6.566 1.00 98.06 210 MET A N 1
ATOM 1662 C CA . MET A 1 210 ? 9.651 -0.127 -7.333 1.00 98.06 210 MET A CA 1
ATOM 1663 C C . MET A 1 210 ? 9.585 0.144 -8.841 1.00 98.06 210 MET A C 1
ATOM 1665 O O . MET A 1 210 ? 9.966 -0.726 -9.622 1.00 98.06 210 MET A O 1
ATOM 1669 N N . PHE A 1 211 ? 9.197 1.349 -9.275 1.00 98.31 211 PHE A N 1
ATOM 1670 C CA . PHE A 1 211 ? 9.281 1.728 -10.688 1.00 98.31 211 PHE A CA 1
ATOM 1671 C C . PHE A 1 211 ? 10.726 1.781 -11.183 1.00 98.31 211 PHE A C 1
ATOM 1673 O O . PHE A 1 211 ? 11.054 1.233 -12.235 1.00 98.31 211 PHE A O 1
ATOM 1680 N N . LEU A 1 212 ? 11.604 2.444 -10.440 1.00 97.12 212 LEU A N 1
ATOM 1681 C CA . LEU A 1 212 ? 12.959 2.743 -10.890 1.00 97.12 212 LEU A CA 1
ATOM 1682 C C . LEU A 1 212 ? 13.891 1.533 -10.772 1.00 97.12 212 LEU A C 1
ATOM 1684 O O . LEU A 1 212 ? 14.816 1.406 -11.575 1.00 97.12 212 LEU A O 1
ATOM 1688 N N . ARG A 1 213 ? 13.641 0.631 -9.810 1.00 94.31 213 ARG A N 1
ATOM 1689 C CA . ARG A 1 213 ? 14.534 -0.503 -9.499 1.00 94.31 213 ARG A CA 1
ATOM 1690 C C . ARG A 1 213 ? 13.941 -1.883 -9.784 1.00 94.31 213 ARG A C 1
ATOM 1692 O O . ARG A 1 213 ? 14.702 -2.842 -9.914 1.00 94.31 213 ARG A O 1
ATOM 1699 N N . GLY A 1 214 ? 12.617 -1.993 -9.871 1.00 95.50 214 GLY A N 1
ATOM 1700 C CA . GLY A 1 214 ? 11.915 -3.251 -10.109 1.00 95.50 214 GLY A CA 1
ATOM 1701 C C . GLY A 1 214 ? 12.129 -3.780 -11.529 1.00 95.50 214 GLY A C 1
ATOM 1702 O O . GLY A 1 214 ? 12.867 -4.752 -11.696 1.00 95.50 214 GLY A O 1
ATOM 1703 N N . PRO A 1 215 ? 11.496 -3.184 -12.554 1.00 96.88 215 PRO A N 1
ATOM 1704 C CA . PRO A 1 215 ? 11.527 -3.694 -13.917 1.00 96.88 215 PRO A CA 1
ATOM 1705 C C . PRO A 1 215 ? 12.877 -3.466 -14.603 1.00 96.88 215 PRO A C 1
ATOM 1707 O O . PRO A 1 215 ? 13.661 -2.596 -14.225 1.00 96.88 215 PRO A O 1
ATOM 1710 N N . ASP A 1 216 ? 13.140 -4.260 -15.642 1.00 96.62 216 ASP A N 1
ATOM 1711 C CA . ASP A 1 216 ? 14.325 -4.150 -16.500 1.00 96.62 216 ASP A CA 1
ATOM 1712 C C . ASP A 1 216 ? 13.929 -3.705 -17.918 1.00 96.62 216 ASP A C 1
ATOM 1714 O O . ASP A 1 216 ? 13.522 -4.544 -18.729 1.00 96.62 216 ASP A O 1
ATOM 1718 N N . PRO A 1 217 ? 14.029 -2.403 -18.244 1.00 96.75 217 PRO A N 1
ATOM 1719 C CA . PRO A 1 217 ? 13.626 -1.888 -19.551 1.00 96.75 217 PRO A CA 1
ATOM 1720 C C . PRO A 1 217 ? 14.415 -2.448 -20.734 1.00 96.75 217 PRO A C 1
ATOM 1722 O O . PRO A 1 217 ? 13.861 -2.543 -21.829 1.00 96.75 217 PRO A O 1
ATOM 1725 N N . ASP A 1 218 ? 15.674 -2.851 -20.535 1.00 95.50 218 ASP A N 1
ATOM 1726 C CA . ASP A 1 218 ? 16.495 -3.450 -21.597 1.00 95.50 218 ASP A CA 1
ATOM 1727 C C . ASP A 1 218 ? 16.027 -4.862 -21.957 1.00 95.50 218 ASP A C 1
ATOM 1729 O O . ASP A 1 218 ? 16.294 -5.355 -23.052 1.00 95.50 218 ASP A O 1
ATOM 1733 N N . ARG A 1 219 ? 15.265 -5.494 -21.059 1.00 95.75 219 ARG A N 1
ATOM 1734 C CA . ARG A 1 219 ? 14.598 -6.782 -21.281 1.00 95.75 219 ARG A CA 1
ATOM 1735 C C . ARG A 1 219 ? 13.093 -6.639 -21.520 1.00 95.75 219 ARG A C 1
ATOM 1737 O O . ARG A 1 219 ? 12.360 -7.615 -21.381 1.00 95.75 219 ARG A O 1
ATOM 1744 N N . GLY A 1 220 ? 12.631 -5.437 -21.869 1.00 96.62 220 GLY A N 1
ATOM 1745 C CA . GLY A 1 220 ? 11.226 -5.158 -22.176 1.00 96.62 220 GLY A CA 1
ATOM 1746 C C . GLY A 1 220 ? 10.333 -4.912 -20.958 1.00 96.62 220 GLY A C 1
ATOM 1747 O O . GLY A 1 220 ? 9.116 -4.886 -21.104 1.00 96.62 220 GLY A O 1
ATOM 1748 N N . GLY A 1 221 ? 10.905 -4.718 -19.766 1.00 98.00 221 GLY A N 1
ATOM 1749 C CA . GLY A 1 221 ? 10.152 -4.355 -18.567 1.00 98.00 221 GLY A CA 1
ATOM 1750 C C . GLY A 1 221 ? 9.421 -3.019 -18.733 1.00 98.00 221 GLY A C 1
ATOM 1751 O O . GLY A 1 221 ? 10.002 -2.051 -19.231 1.00 98.00 221 GLY A O 1
ATOM 1752 N N . LEU A 1 222 ? 8.158 -2.977 -18.310 1.00 98.50 222 LEU A N 1
ATOM 1753 C CA . LEU A 1 222 ? 7.243 -1.843 -18.449 1.00 98.50 222 LEU A CA 1
ATOM 1754 C C . LEU A 1 222 ? 6.958 -1.161 -17.106 1.00 98.50 222 LEU A C 1
ATOM 1756 O O . LEU A 1 222 ? 7.016 -1.778 -16.037 1.00 98.50 222 LEU A O 1
ATOM 1760 N N . ARG A 1 223 ? 6.590 0.119 -17.179 1.00 98.62 223 ARG A N 1
ATOM 1761 C CA . ARG A 1 223 ? 6.169 0.940 -16.040 1.00 98.62 223 ARG A CA 1
ATOM 1762 C C . ARG A 1 223 ? 4.842 1.604 -16.370 1.00 98.62 223 ARG A C 1
ATOM 1764 O O . ARG A 1 223 ? 4.783 2.423 -17.277 1.00 98.62 223 ARG A O 1
ATOM 1771 N N . LEU A 1 224 ? 3.784 1.243 -15.656 1.00 98.56 224 LEU A N 1
ATOM 1772 C CA . LEU A 1 224 ? 2.453 1.821 -15.815 1.00 98.56 224 LEU A CA 1
ATOM 1773 C C . LEU A 1 224 ? 2.187 2.820 -14.687 1.00 98.56 224 LEU A C 1
ATOM 1775 O O . LEU A 1 224 ? 2.020 2.424 -13.537 1.00 98.56 224 LEU A O 1
ATOM 1779 N N . PHE A 1 225 ? 2.126 4.106 -15.004 1.00 98.56 225 PHE A N 1
ATOM 1780 C CA . PHE A 1 225 ? 1.798 5.140 -14.030 1.00 98.56 225 PHE A CA 1
ATOM 1781 C C . PHE A 1 225 ? 0.369 5.647 -14.229 1.00 98.56 225 PHE A C 1
ATOM 1783 O O . PHE A 1 225 ? 0.019 6.105 -15.319 1.00 98.56 225 PHE A O 1
ATOM 1790 N N . ILE A 1 226 ? -0.444 5.592 -13.172 1.00 98.06 226 ILE A N 1
ATOM 1791 C CA . ILE A 1 226 ? -1.792 6.167 -13.163 1.00 98.06 226 ILE A CA 1
ATOM 1792 C C . ILE A 1 226 ? -1.725 7.586 -12.584 1.00 98.06 226 ILE A C 1
ATOM 1794 O O . ILE A 1 226 ? -1.725 7.795 -11.371 1.00 98.06 226 ILE A O 1
ATOM 1798 N N . ALA A 1 227 ? -1.681 8.587 -13.459 1.00 96.81 227 ALA A N 1
ATOM 1799 C CA . ALA A 1 227 ? -1.614 9.995 -13.095 1.00 96.81 227 ALA A CA 1
ATOM 1800 C C . ALA A 1 227 ? -2.978 10.505 -12.603 1.00 96.81 227 ALA A C 1
ATOM 1802 O O . ALA A 1 227 ? -3.833 10.916 -13.387 1.00 96.81 227 ALA A O 1
ATOM 1803 N N . ARG A 1 228 ? -3.177 10.500 -11.279 1.00 94.12 228 ARG A N 1
ATOM 1804 C CA . ARG A 1 228 ? -4.407 10.999 -10.631 1.00 94.12 228 ARG A CA 1
ATOM 1805 C C . ARG A 1 228 ? -4.543 12.528 -10.651 1.00 94.12 228 ARG A C 1
ATOM 1807 O O . ARG A 1 228 ? -5.642 13.036 -10.456 1.00 94.12 228 ARG A O 1
ATOM 1814 N N . LYS A 1 229 ? -3.430 13.249 -10.823 1.00 94.75 229 LYS A N 1
ATOM 1815 C CA . LYS A 1 229 ? -3.325 14.718 -10.869 1.00 94.75 229 LYS A CA 1
ATOM 1816 C C . LYS A 1 229 ? -2.159 15.121 -11.772 1.00 94.75 229 LYS A C 1
ATOM 1818 O O . LYS A 1 229 ? -1.173 14.384 -11.843 1.00 94.75 229 LYS A O 1
ATOM 1823 N N . ASP A 1 230 ? -2.218 16.315 -12.356 1.00 95.44 230 ASP A N 1
ATOM 1824 C CA . ASP A 1 230 ? -1.109 16.859 -13.154 1.00 95.44 230 ASP A CA 1
ATOM 1825 C C . ASP A 1 230 ? 0.168 16.997 -12.323 1.00 95.44 230 ASP A C 1
ATOM 1827 O O . ASP A 1 230 ? 1.222 16.531 -12.737 1.00 95.44 230 ASP A O 1
ATOM 1831 N N . SER A 1 231 ? 0.064 17.459 -11.072 1.00 96.75 231 SER A N 1
ATOM 1832 C CA . SER A 1 231 ? 1.223 17.538 -10.172 1.00 96.75 231 SER A CA 1
ATOM 1833 C C . SER A 1 231 ? 1.900 16.186 -9.917 1.00 96.75 231 SER A C 1
ATOM 1835 O O . SER A 1 231 ? 3.101 16.131 -9.671 1.00 96.75 231 SER A O 1
ATOM 1837 N N . TYR A 1 232 ? 1.157 15.077 -9.986 1.00 96.50 232 TYR A N 1
ATOM 1838 C CA . TYR A 1 232 ? 1.722 13.733 -9.838 1.00 96.50 232 TYR A CA 1
ATOM 1839 C C . TYR A 1 232 ? 2.401 13.272 -11.130 1.00 96.50 232 TYR A C 1
ATOM 1841 O O . TYR A 1 232 ? 3.444 12.622 -11.063 1.00 96.50 232 TYR A O 1
ATOM 1849 N N . ARG A 1 233 ? 1.842 13.637 -12.293 1.00 96.12 233 ARG A N 1
ATOM 1850 C CA . ARG A 1 233 ? 2.473 13.437 -13.606 1.00 96.12 233 ARG A CA 1
ATOM 1851 C C . ARG A 1 233 ? 3.799 14.201 -13.693 1.00 96.12 233 ARG A C 1
ATOM 1853 O O . ARG A 1 233 ? 4.810 13.618 -14.074 1.00 96.12 233 ARG A O 1
ATOM 1860 N N . ASP A 1 234 ? 3.804 15.464 -13.286 1.00 97.56 234 ASP A N 1
ATOM 1861 C CA . ASP A 1 234 ? 5.000 16.309 -13.316 1.00 97.56 234 ASP A CA 1
ATOM 1862 C C . ASP A 1 234 ? 6.075 15.772 -12.367 1.00 97.56 234 ASP A C 1
ATOM 1864 O O . ASP A 1 234 ? 7.246 15.675 -12.729 1.00 97.56 234 ASP A O 1
ATOM 1868 N N . HIS A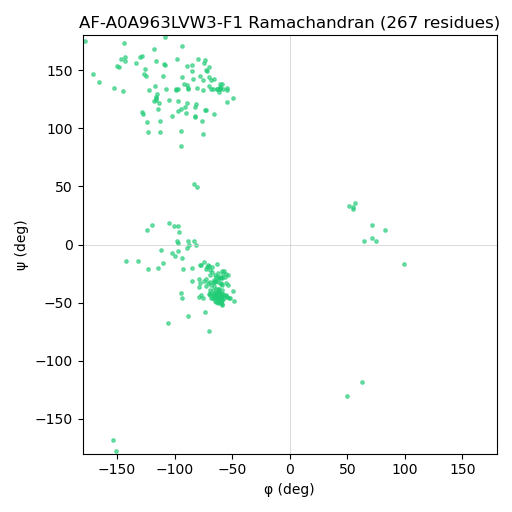 1 235 ? 5.677 15.337 -11.168 1.00 97.62 235 HIS A N 1
ATOM 1869 C CA . HIS A 1 235 ? 6.611 14.777 -10.197 1.00 97.62 235 HIS A CA 1
ATOM 1870 C C . HIS A 1 235 ? 7.206 13.440 -10.666 1.00 97.62 235 HIS A C 1
ATOM 1872 O O . HIS A 1 235 ? 8.415 13.244 -10.553 1.00 97.62 235 HIS A O 1
ATOM 1878 N N . ILE A 1 236 ? 6.413 12.524 -11.241 1.00 97.81 236 ILE A N 1
ATOM 1879 C CA . ILE A 1 236 ? 6.991 11.278 -11.769 1.00 97.81 236 ILE A CA 1
ATOM 1880 C C . ILE A 1 236 ? 7.924 11.544 -12.956 1.00 97.81 236 ILE A C 1
ATOM 1882 O O . ILE A 1 236 ? 8.908 10.826 -13.112 1.00 97.81 236 ILE A O 1
ATOM 1886 N N . GLN A 1 237 ? 7.659 12.571 -13.771 1.00 97.81 237 GLN A N 1
ATOM 1887 C CA . GLN A 1 237 ? 8.563 12.986 -14.846 1.00 97.81 237 GLN A CA 1
ATOM 1888 C C . GLN A 1 237 ? 9.877 13.544 -14.280 1.00 97.81 237 GLN A C 1
ATOM 1890 O O . GLN A 1 237 ? 10.950 13.117 -14.699 1.00 97.81 237 GLN A O 1
ATOM 1895 N N . ALA A 1 238 ? 9.806 14.412 -13.268 1.00 98.06 238 ALA A N 1
ATOM 1896 C CA . ALA A 1 238 ? 10.990 14.939 -12.594 1.00 98.06 238 ALA A CA 1
ATOM 1897 C C . ALA A 1 238 ? 11.859 13.818 -11.994 1.00 98.06 238 ALA A C 1
ATOM 1899 O O . ALA A 1 238 ? 13.073 13.819 -12.185 1.00 98.06 238 ALA A O 1
ATOM 1900 N N . LEU A 1 239 ? 11.243 12.814 -11.353 1.00 97.69 239 LEU A N 1
ATOM 1901 C CA . LEU A 1 239 ? 11.961 11.640 -10.842 1.00 97.69 239 LEU A CA 1
ATOM 1902 C C . LEU A 1 239 ? 12.630 10.838 -11.966 1.00 97.69 239 LEU A C 1
ATOM 1904 O O . LEU A 1 239 ? 13.758 10.375 -11.807 1.00 97.69 239 LEU A O 1
ATOM 1908 N N . GLN A 1 240 ? 11.966 10.660 -13.111 1.00 98.12 240 GLN A N 1
ATOM 1909 C CA . GLN A 1 240 ? 12.573 9.981 -14.260 1.00 98.12 240 GLN A CA 1
ATOM 1910 C C . GLN A 1 240 ? 13.830 10.705 -14.744 1.00 98.12 240 GLN A C 1
ATOM 1912 O O . GLN A 1 240 ? 14.853 10.051 -14.964 1.00 98.12 240 GLN A O 1
ATOM 1917 N N . ASP A 1 241 ? 13.759 12.029 -14.883 1.00 98.38 241 ASP A N 1
ATOM 1918 C CA . ASP A 1 241 ? 14.859 12.854 -15.385 1.00 98.38 241 ASP A CA 1
ATOM 1919 C C . ASP A 1 241 ? 16.022 12.915 -14.386 1.00 98.38 241 ASP A C 1
ATOM 1921 O O . ASP A 1 241 ? 17.178 12.713 -14.767 1.00 98.38 241 ASP A O 1
ATOM 1925 N N . GLU A 1 242 ? 15.724 13.092 -13.096 1.00 98.25 242 GLU A N 1
ATOM 1926 C CA . GLU A 1 242 ? 16.715 13.070 -12.016 1.00 98.25 242 GLU A CA 1
ATOM 1927 C C . GLU A 1 242 ? 17.464 11.731 -11.979 1.00 98.25 242 GLU A C 1
ATOM 1929 O O . GLU A 1 242 ? 18.697 11.685 -12.029 1.00 98.25 242 GLU A O 1
ATOM 1934 N N . HIS A 1 243 ? 16.732 10.613 -11.954 1.00 98.00 243 HIS A N 1
ATOM 1935 C CA . HIS A 1 243 ? 17.347 9.290 -11.895 1.00 98.00 243 HIS A CA 1
ATOM 1936 C C . HIS A 1 243 ? 18.078 8.917 -13.189 1.00 98.00 243 HIS A C 1
ATOM 1938 O O . HIS A 1 243 ? 19.101 8.232 -13.122 1.00 98.00 243 HIS A O 1
ATOM 1944 N N . ALA A 1 244 ? 17.612 9.377 -14.353 1.00 98.25 244 ALA A N 1
ATOM 1945 C CA . ALA A 1 244 ? 18.343 9.226 -15.609 1.00 98.25 244 ALA A CA 1
ATOM 1946 C C . ALA A 1 244 ? 19.670 10.002 -15.573 1.00 98.25 244 ALA A C 1
ATOM 1948 O O . ALA A 1 244 ? 20.709 9.463 -15.968 1.00 98.25 244 ALA A O 1
ATOM 1949 N N . GLY A 1 245 ? 19.655 11.223 -15.028 1.00 98.44 245 GLY A N 1
ATOM 1950 C CA . GLY A 1 245 ? 20.849 12.029 -14.778 1.00 98.44 245 GLY A CA 1
ATOM 1951 C C . GLY A 1 245 ? 21.841 11.321 -13.854 1.00 98.44 245 GLY A C 1
ATOM 1952 O O . GLY A 1 245 ? 23.016 11.190 -14.201 1.00 98.44 245 GLY A O 1
ATOM 1953 N N . HIS A 1 246 ? 21.369 10.774 -12.729 1.00 98.00 246 HIS A N 1
ATOM 1954 C CA . HIS A 1 246 ? 22.198 9.987 -11.808 1.00 98.00 246 HIS A CA 1
ATOM 1955 C C . HIS A 1 246 ? 22.783 8.729 -12.464 1.00 98.00 246 HIS A C 1
ATOM 1957 O O . HIS A 1 246 ? 23.971 8.449 -12.301 1.00 98.00 246 HIS A O 1
ATOM 1963 N N . GLN A 1 247 ? 21.983 7.984 -13.237 1.00 97.88 247 GLN A N 1
ATOM 1964 C CA . GLN A 1 247 ? 22.464 6.815 -13.981 1.00 97.88 247 GLN A CA 1
ATOM 1965 C C . GLN A 1 247 ? 23.569 7.206 -14.966 1.00 97.88 247 GLN A C 1
ATOM 1967 O O . GLN A 1 247 ? 24.624 6.574 -14.976 1.00 97.88 247 GLN A O 1
ATOM 1972 N N . SER A 1 248 ? 23.370 8.284 -15.729 1.00 98.19 248 SER A N 1
ATOM 1973 C CA . SER A 1 248 ? 24.370 8.787 -16.674 1.00 98.19 248 SER A CA 1
ATOM 1974 C C . SER A 1 248 ? 25.655 9.237 -15.972 1.00 98.19 248 SER A C 1
ATOM 1976 O O . SER A 1 248 ? 26.746 8.886 -16.416 1.00 98.19 248 SER A O 1
ATOM 1978 N N . ALA A 1 249 ? 25.545 9.998 -14.877 1.00 98.38 249 ALA A N 1
ATOM 1979 C CA . ALA A 1 249 ? 26.692 10.523 -14.133 1.00 98.38 249 ALA A CA 1
ATOM 1980 C C . ALA A 1 249 ? 27.556 9.413 -13.510 1.00 98.38 249 ALA A C 1
ATOM 1982 O O . ALA A 1 249 ? 28.771 9.562 -13.397 1.00 98.38 249 ALA A O 1
ATOM 1983 N N . LEU A 1 250 ? 26.934 8.290 -13.141 1.00 97.81 250 LEU A N 1
ATOM 1984 C CA . LEU A 1 250 ? 27.598 7.119 -12.562 1.00 97.81 250 LEU A CA 1
ATOM 1985 C C . LEU A 1 250 ? 27.942 6.032 -13.598 1.00 97.81 250 LEU A C 1
ATOM 1987 O O . LEU A 1 250 ? 28.318 4.927 -13.215 1.00 97.81 250 LEU A O 1
ATOM 1991 N N . ALA A 1 251 ? 27.814 6.324 -14.898 1.00 97.31 251 ALA A N 1
ATOM 1992 C CA . ALA A 1 251 ? 28.055 5.380 -15.994 1.00 97.31 251 ALA A CA 1
ATOM 1993 C C . ALA A 1 251 ? 27.234 4.072 -15.902 1.00 97.31 251 ALA A C 1
ATOM 1995 O O . ALA A 1 251 ? 27.657 3.013 -16.371 1.00 97.31 251 ALA A O 1
ATOM 1996 N N . HIS A 1 252 ? 26.036 4.144 -15.320 1.00 96.50 252 HIS A N 1
ATOM 1997 C CA . HIS A 1 252 ? 25.040 3.081 -15.388 1.00 96.50 252 HIS A CA 1
ATOM 1998 C C . HIS A 1 252 ? 24.206 3.191 -16.675 1.00 96.50 252 HIS A C 1
ATOM 2000 O O . HIS A 1 252 ? 24.023 4.290 -17.203 1.00 96.50 252 HIS A O 1
ATOM 2006 N N . PRO A 1 253 ? 23.627 2.077 -17.166 1.00 95.62 253 PRO A N 1
ATOM 2007 C CA . PRO A 1 253 ? 22.627 2.132 -18.225 1.00 95.62 253 PRO A CA 1
ATOM 2008 C C . PRO A 1 253 ? 21.470 3.068 -17.853 1.00 95.62 253 PRO A C 1
ATOM 2010 O O . PRO A 1 253 ? 20.796 2.876 -16.835 1.00 95.62 253 PRO A O 1
ATOM 2013 N N . VAL A 1 254 ? 21.230 4.071 -18.700 1.00 97.69 254 VAL A N 1
ATOM 2014 C CA . VAL A 1 254 ? 20.135 5.027 -18.517 1.00 97.69 254 VAL A CA 1
ATOM 2015 C C . VAL A 1 254 ? 18.825 4.347 -18.903 1.00 97.69 254 VAL A C 1
ATOM 2017 O O . VAL A 1 254 ? 18.539 4.067 -20.070 1.00 97.69 254 VAL A O 1
ATOM 2020 N N . THR A 1 255 ? 18.044 4.019 -17.884 1.00 97.44 255 THR A N 1
ATOM 2021 C CA . THR A 1 255 ? 16.807 3.238 -17.980 1.00 97.44 255 THR A CA 1
ATOM 2022 C C . THR A 1 255 ? 15.648 3.884 -17.233 1.00 97.44 255 THR A C 1
ATOM 2024 O O . THR A 1 255 ? 14.507 3.481 -17.457 1.00 97.44 255 THR A O 1
ATOM 2027 N N . ALA A 1 256 ? 15.905 4.867 -16.364 1.00 97.56 256 ALA A N 1
ATOM 2028 C CA . ALA A 1 256 ? 14.900 5.486 -15.501 1.00 97.56 256 ALA A CA 1
ATOM 2029 C C . ALA A 1 256 ? 13.739 6.127 -16.276 1.00 97.56 256 ALA A C 1
ATOM 2031 O O . ALA A 1 256 ? 12.604 6.019 -15.836 1.00 97.56 256 ALA A O 1
ATOM 2032 N N . ASN A 1 257 ? 13.994 6.696 -17.455 1.00 96.94 257 ASN A N 1
ATOM 2033 C CA . ASN A 1 257 ? 13.024 7.408 -18.298 1.00 96.94 257 ASN A CA 1
ATOM 2034 C C . ASN A 1 257 ? 12.476 6.574 -19.478 1.00 96.94 257 ASN A C 1
ATOM 2036 O O . ASN A 1 257 ? 11.929 7.116 -20.435 1.00 96.94 257 ASN A O 1
ATOM 2040 N N . ARG A 1 258 ? 12.642 5.245 -19.457 1.00 97.94 258 ARG A N 1
ATOM 2041 C CA . ARG A 1 258 ? 12.240 4.349 -20.561 1.00 97.94 258 ARG A CA 1
ATOM 2042 C C . ARG A 1 258 ? 11.021 3.495 -20.217 1.00 97.94 258 ARG A C 1
ATOM 2044 O O . ARG A 1 258 ? 10.797 3.170 -19.055 1.00 97.94 258 ARG A O 1
ATOM 2051 N N . ASN A 1 259 ? 10.278 3.076 -21.243 1.00 97.94 259 ASN A N 1
ATOM 2052 C CA . ASN A 1 259 ? 9.163 2.122 -21.155 1.00 97.94 259 ASN A CA 1
ATOM 2053 C C . ASN A 1 259 ? 8.044 2.523 -20.173 1.00 97.94 259 ASN A C 1
ATOM 2055 O O . ASN A 1 259 ? 7.454 1.665 -19.510 1.00 97.94 259 ASN A O 1
ATOM 2059 N N . TRP A 1 260 ? 7.761 3.824 -20.081 1.00 98.44 260 TRP A N 1
ATOM 2060 C CA . TRP A 1 260 ? 6.642 4.348 -19.306 1.00 98.44 260 TRP A CA 1
ATOM 2061 C C . TRP A 1 260 ? 5.371 4.407 -20.146 1.00 98.44 260 TRP A C 1
ATOM 2063 O O . TRP A 1 260 ? 5.370 4.895 -21.274 1.00 98.44 260 TRP A O 1
ATOM 2073 N N . ILE A 1 261 ? 4.283 3.932 -19.558 1.00 98.19 261 ILE A N 1
ATOM 2074 C CA . ILE A 1 261 ? 2.914 4.093 -20.027 1.00 98.19 261 ILE A CA 1
ATOM 2075 C C . ILE A 1 261 ? 2.230 4.939 -18.960 1.00 98.19 261 ILE A C 1
ATOM 2077 O O . ILE A 1 261 ? 2.154 4.526 -17.805 1.00 98.19 261 ILE A O 1
ATOM 2081 N N . ILE A 1 262 ? 1.776 6.135 -19.325 1.00 97.50 262 ILE A N 1
ATOM 2082 C CA . ILE A 1 262 ? 1.111 7.051 -18.397 1.00 97.50 262 ILE A CA 1
ATOM 2083 C C . ILE A 1 262 ? -0.340 7.194 -18.830 1.00 97.50 262 ILE A C 1
ATOM 2085 O O . ILE A 1 262 ? -0.602 7.626 -19.949 1.00 97.50 262 ILE A O 1
ATOM 2089 N N . VAL A 1 263 ? -1.257 6.855 -17.929 1.00 97.25 263 VAL A N 1
ATOM 2090 C CA . VAL A 1 263 ? -2.709 6.950 -18.130 1.00 97.25 263 VAL A CA 1
ATOM 2091 C C . VAL A 1 263 ? -3.346 7.715 -16.976 1.00 97.25 263 VAL A C 1
ATOM 2093 O O . VAL A 1 263 ? -2.760 7.862 -15.906 1.00 97.25 263 VAL A O 1
ATOM 2096 N N . THR A 1 264 ? -4.557 8.199 -17.178 1.00 96.25 264 THR A N 1
ATOM 2097 C CA . THR A 1 264 ? -5.421 8.799 -16.160 1.00 96.25 264 THR A CA 1
ATOM 2098 C C . THR A 1 264 ? -6.434 7.768 -15.654 1.00 96.25 264 THR A C 1
ATOM 2100 O O . THR A 1 264 ? -6.712 6.788 -16.347 1.00 96.25 264 THR A O 1
ATOM 2103 N N . PRO A 1 265 ? -7.032 7.962 -14.462 1.00 94.12 265 PRO A N 1
ATOM 2104 C CA . PRO A 1 265 ? -8.089 7.078 -13.972 1.00 94.12 265 PRO A CA 1
ATOM 2105 C C . PRO A 1 265 ? -9.285 6.933 -14.926 1.00 94.12 265 PRO A C 1
ATOM 2107 O O . PRO A 1 265 ? -9.878 5.860 -14.978 1.00 94.12 265 PRO A O 1
ATOM 2110 N N . ASP A 1 266 ? -9.634 7.982 -15.680 1.00 93.69 266 ASP A N 1
ATOM 2111 C CA . ASP A 1 266 ? -10.762 7.948 -16.620 1.00 93.69 266 ASP A CA 1
ATOM 2112 C C . ASP A 1 266 ? -10.464 7.110 -17.876 1.00 93.69 266 ASP A C 1
ATOM 2114 O O . ASP A 1 266 ? -11.374 6.483 -18.415 1.00 93.69 266 ASP A O 1
ATOM 2118 N N . GLU A 1 267 ? -9.202 7.027 -18.313 1.00 94.19 267 GLU A N 1
ATOM 2119 C CA . GLU A 1 267 ? -8.785 6.199 -19.460 1.00 94.19 267 GLU A CA 1
ATOM 2120 C C . GLU A 1 267 ? -8.855 4.689 -19.178 1.00 94.19 267 GLU A C 1
ATOM 2122 O O . GLU A 1 267 ? -8.870 3.890 -20.113 1.00 94.19 267 GLU A O 1
ATOM 2127 N N . ILE A 1 268 ? -8.905 4.290 -17.902 1.00 92.69 268 ILE A N 1
ATOM 2128 C CA . ILE A 1 268 ? -8.926 2.883 -17.458 1.00 92.69 268 ILE A CA 1
ATOM 2129 C C . ILE A 1 268 ? -10.179 2.522 -16.649 1.00 92.69 268 ILE A C 1
ATOM 2131 O O . ILE A 1 268 ? -10.183 1.515 -15.929 1.00 92.69 268 ILE A O 1
ATOM 2135 N N . ARG A 1 269 ? -11.214 3.361 -16.730 1.00 85.12 269 ARG A N 1
ATOM 2136 C CA . ARG A 1 269 ? -12.439 3.217 -15.943 1.00 85.12 269 ARG A CA 1
ATOM 2137 C C . ARG A 1 269 ? -13.199 1.936 -16.264 1.00 85.12 269 ARG A C 1
ATOM 2139 O O . 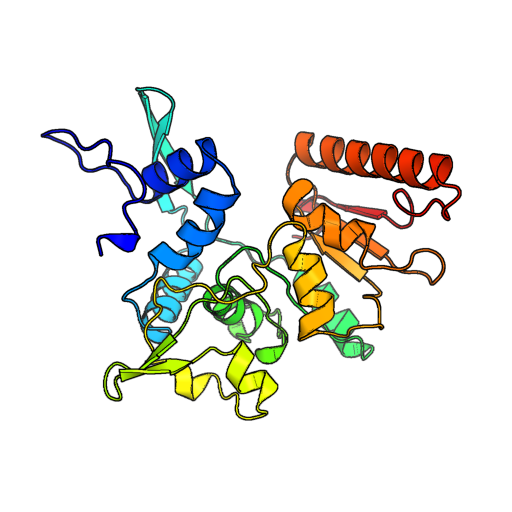ARG A 1 269 ? -13.416 1.631 -17.457 1.00 85.12 269 ARG A O 1
#

Nearest PDB structures (foldseek):
  4as3-assembly1_A  TM=9.874E-01  e=2.336E-37  Pseudomonas aeruginosa
  4gxt-assembly1_A  TM=7.307E-01  e=4.973E-08  Anaerococcus prevotii DSM 20548
  4rvs-assembly1_B  TM=4.590E-01  e=4.017E+00  Mycobacterium tuberculosis H37Rv
  8hjw-assembly1_B  TM=2.710E-01  e=5.385E-01  Chloroflexus aurantiacus

Mean predicted aligned error: 3.17 Å